Protein AF-A0A3A4Q3I6-F1 (afdb_monomer_lite)

Foldseek 3Di:
DDDPLQDDFPQPVVLVVQLVVLQVPDDDDPDAPDDQDPDALDDPVDPADPVLLVLQPDDQDFPPPDDDDDDDDDDDDDDDDDDDDSDGPPCVLQVVHLFAARRLLVVLSVLSVVQVRQSDPVSSLVVLLVVLVVPDPPVSSVVSSVLSNLVSVLSVVVSVVCVVQDGNHALSSVLVVLSVSLVSSCVRRNNVRSCRHCVSVSNVSNVVSVVCVVVVDPVD

Structure (mmCIF, N/CA/C/O backbone):
data_AF-A0A3A4Q3I6-F1
#
_entry.id   AF-A0A3A4Q3I6-F1
#
loop_
_atom_site.group_PDB
_atom_site.id
_atom_site.type_symbol
_atom_site.label_atom_id
_atom_site.label_alt_id
_atom_site.label_comp_id
_atom_site.label_asym_id
_atom_site.label_entity_id
_atom_site.label_seq_id
_atom_site.pdbx_PDB_ins_code
_atom_site.Cartn_x
_atom_site.Cartn_y
_atom_site.Cartn_z
_atom_site.occupancy
_atom_site.B_iso_or_equiv
_atom_site.auth_seq_id
_atom_site.auth_comp_id
_atom_site.auth_asym_id
_atom_site.auth_atom_id
_atom_site.pdbx_PDB_model_num
ATOM 1 N N . MET A 1 1 ? -25.009 -18.714 -11.699 1.00 33.66 1 MET A N 1
ATOM 2 C CA . MET A 1 1 ? -23.562 -19.011 -11.615 1.00 33.66 1 MET A CA 1
ATOM 3 C C . MET A 1 1 ? -23.133 -18.827 -10.159 1.00 33.66 1 MET A C 1
ATOM 5 O O . MET A 1 1 ? -23.251 -17.720 -9.653 1.00 33.66 1 MET A O 1
ATOM 9 N N . LYS A 1 2 ? -22.791 -19.899 -9.427 1.00 31.14 2 LYS A N 1
ATOM 10 C CA . LYS A 1 2 ? -22.388 -19.820 -8.007 1.00 31.14 2 LYS A CA 1
ATOM 11 C C . LYS A 1 2 ? -20.901 -19.469 -7.941 1.00 31.14 2 LYS A C 1
ATOM 13 O O . LYS A 1 2 ? -20.066 -20.326 -8.203 1.00 31.14 2 LYS A O 1
ATOM 18 N N . VAL A 1 3 ? -20.580 -18.220 -7.620 1.00 37.50 3 VAL A N 1
ATOM 19 C CA . VAL A 1 3 ? -19.197 -17.802 -7.355 1.00 37.50 3 VAL A CA 1
ATOM 20 C C . VAL A 1 3 ? -18.783 -18.378 -5.995 1.00 37.50 3 VAL A C 1
ATOM 22 O O . VAL A 1 3 ? -19.489 -18.206 -5.000 1.00 37.50 3 VAL A O 1
ATOM 25 N N . ASN A 1 4 ? -17.687 -19.139 -5.963 1.00 36.25 4 ASN A N 1
ATOM 26 C CA . ASN A 1 4 ? -17.176 -19.796 -4.759 1.00 36.25 4 ASN A CA 1
ATOM 27 C C . ASN A 1 4 ? -16.717 -18.754 -3.722 1.00 36.25 4 ASN A C 1
ATOM 29 O O . ASN A 1 4 ? -15.705 -18.084 -3.904 1.00 36.25 4 ASN A O 1
ATOM 33 N N . LYS A 1 5 ? -17.454 -18.668 -2.611 1.00 45.16 5 LYS A N 1
ATOM 34 C CA . LYS A 1 5 ? -17.344 -17.676 -1.522 1.00 45.16 5 LYS A CA 1
ATOM 35 C C . LYS A 1 5 ? -16.118 -17.828 -0.594 1.00 45.16 5 LYS A C 1
ATOM 37 O O . LYS A 1 5 ? -16.212 -17.488 0.574 1.00 45.16 5 LYS A O 1
ATOM 42 N N . LYS A 1 6 ? -15.002 -18.413 -1.043 1.00 41.75 6 LYS A N 1
ATOM 43 C CA . LYS A 1 6 ? -13.899 -18.817 -0.135 1.00 41.75 6 LYS A CA 1
ATOM 44 C C . LYS A 1 6 ? -12.505 -18.292 -0.480 1.00 41.75 6 LYS A C 1
ATOM 46 O O . LYS A 1 6 ? -11.523 -18.868 -0.029 1.00 41.75 6 LYS A O 1
ATOM 51 N N . LYS A 1 7 ? -12.376 -17.233 -1.278 1.00 46.12 7 LYS A N 1
ATOM 52 C CA . LYS A 1 7 ? -11.062 -16.633 -1.572 1.00 46.12 7 LYS A CA 1
ATOM 53 C C . LYS A 1 7 ? -11.170 -15.120 -1.713 1.00 46.12 7 LYS A C 1
ATOM 55 O O . LYS A 1 7 ? -10.996 -14.591 -2.803 1.00 46.12 7 LYS A O 1
ATOM 60 N N . PHE A 1 8 ? -11.504 -14.443 -0.624 1.00 51.41 8 PHE A N 1
ATOM 61 C CA . PHE A 1 8 ? -11.334 -12.999 -0.536 1.00 51.41 8 PHE A CA 1
ATOM 62 C C . PHE A 1 8 ? -10.074 -12.729 0.292 1.00 51.41 8 PHE A C 1
ATOM 64 O O . PHE A 1 8 ? -9.880 -13.336 1.335 1.00 51.41 8 PHE A O 1
ATOM 71 N N . ILE A 1 9 ? -9.222 -11.836 -0.218 1.00 52.53 9 ILE A N 1
ATOM 72 C CA . ILE A 1 9 ? -8.083 -11.228 0.487 1.00 52.53 9 ILE A CA 1
ATOM 73 C C . ILE A 1 9 ? -6.830 -12.123 0.594 1.00 52.53 9 ILE A C 1
ATOM 75 O O . ILE A 1 9 ? -6.347 -12.503 1.653 1.00 52.53 9 ILE A O 1
ATOM 79 N N . ALA A 1 10 ? -6.244 -12.408 -0.568 1.00 45.84 10 ALA A N 1
ATOM 80 C CA . ALA A 1 10 ? -4.806 -12.671 -0.702 1.00 45.84 10 ALA A CA 1
ATOM 81 C C . ALA A 1 10 ? -4.250 -1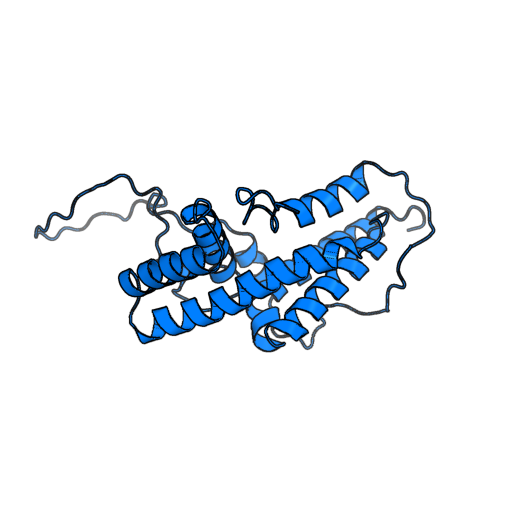2.027 -1.989 1.00 45.84 10 ALA A C 1
ATOM 83 O O . ALA A 1 10 ? -3.344 -12.570 -2.614 1.00 45.84 10 ALA A O 1
ATOM 84 N N . LEU A 1 11 ? -4.839 -10.918 -2.463 1.00 47.78 11 LEU A N 1
ATOM 85 C CA . LEU A 1 11 ? -4.576 -10.426 -3.825 1.00 47.78 11 LEU A CA 1
ATOM 86 C C . LEU A 1 11 ? -3.435 -9.407 -3.938 1.00 47.78 11 LEU A C 1
ATOM 88 O O . LEU A 1 11 ? -2.689 -9.446 -4.911 1.00 47.78 11 LEU A O 1
ATOM 92 N N . ALA A 1 12 ? -3.219 -8.554 -2.944 1.00 45.00 12 ALA A N 1
ATOM 93 C CA . ALA A 1 12 ? -2.275 -7.445 -3.094 1.00 45.00 12 ALA A CA 1
ATOM 94 C C . ALA A 1 12 ? -0.787 -7.856 -3.066 1.00 45.00 12 ALA A C 1
ATOM 96 O O . ALA A 1 12 ? 0.046 -7.234 -3.718 1.00 45.00 12 ALA A O 1
ATOM 97 N N . GLY A 1 13 ? -0.437 -8.932 -2.348 1.00 44.19 13 GLY A N 1
ATOM 98 C CA . GLY A 1 13 ? 0.935 -9.465 -2.339 1.00 44.19 13 GLY A CA 1
ATOM 99 C C . GLY A 1 13 ? 1.293 -10.264 -3.600 1.00 44.19 13 GLY A C 1
ATOM 100 O O . GLY A 1 13 ? 2.463 -10.371 -3.959 1.00 44.19 13 GLY A O 1
ATOM 101 N N . LEU A 1 14 ? 0.286 -10.805 -4.293 1.00 47.00 14 LEU A N 1
ATOM 102 C CA . LEU A 1 14 ? 0.454 -11.650 -5.480 1.00 47.00 14 LEU A CA 1
ATOM 103 C C . LEU A 1 14 ? 0.745 -10.828 -6.741 1.00 47.00 14 LEU A C 1
ATOM 105 O O . LEU A 1 14 ? 1.462 -11.279 -7.626 1.00 47.00 14 LEU A O 1
ATOM 109 N N . LEU A 1 15 ? 0.234 -9.602 -6.796 1.00 52.47 15 LEU A N 1
ATOM 110 C CA . LEU A 1 15 ? 0.305 -8.725 -7.962 1.00 52.47 15 LEU A CA 1
ATOM 111 C C . LEU A 1 15 ? 1.748 -8.233 -8.221 1.00 52.47 15 LEU A C 1
ATOM 113 O O . LEU A 1 15 ? 2.242 -8.314 -9.343 1.00 52.47 15 LEU A O 1
ATOM 117 N N . LEU A 1 16 ? 2.484 -7.876 -7.161 1.00 54.00 16 LEU A N 1
ATOM 118 C CA . LEU A 1 16 ? 3.928 -7.585 -7.210 1.00 54.00 16 LEU A CA 1
ATOM 119 C C . LEU A 1 16 ? 4.775 -8.809 -7.585 1.00 54.00 16 LEU A C 1
ATOM 121 O O . LEU A 1 16 ? 5.755 -8.692 -8.322 1.00 54.00 16 LEU A O 1
ATOM 125 N N . LEU A 1 17 ? 4.387 -9.988 -7.092 1.00 52.94 17 LEU A N 1
ATOM 126 C CA . LEU A 1 17 ? 5.063 -11.243 -7.402 1.00 52.94 17 LEU A CA 1
ATOM 127 C C . LEU A 1 17 ? 4.923 -11.584 -8.893 1.00 52.94 17 LEU A C 1
ATOM 129 O O . LEU A 1 17 ? 5.896 -11.998 -9.510 1.00 52.94 17 LEU A O 1
ATOM 133 N N . PHE A 1 18 ? 3.751 -11.354 -9.495 1.00 54.81 18 PHE A N 1
ATOM 134 C CA . PHE A 1 18 ? 3.534 -11.594 -10.924 1.00 54.81 18 PHE A CA 1
ATOM 135 C C . PHE A 1 18 ? 4.329 -10.645 -11.826 1.00 54.81 18 PHE A C 1
ATOM 137 O O . PHE A 1 18 ? 4.883 -11.106 -12.821 1.00 54.81 18 PHE A O 1
ATOM 144 N N . ILE A 1 19 ? 4.457 -9.364 -11.457 1.00 58.00 19 ILE A N 1
ATOM 145 C CA . ILE A 1 19 ? 5.308 -8.401 -12.180 1.00 58.00 19 ILE A CA 1
ATOM 146 C C . ILE A 1 19 ? 6.776 -8.868 -12.159 1.00 58.00 19 ILE A C 1
ATOM 148 O O . ILE A 1 19 ? 7.446 -8.879 -13.191 1.00 58.00 19 ILE A O 1
ATOM 152 N N . LEU A 1 20 ? 7.269 -9.323 -11.001 1.00 54.59 20 LEU A N 1
ATOM 153 C CA . LEU A 1 20 ? 8.639 -9.833 -10.850 1.00 54.59 20 LEU A CA 1
ATOM 154 C C . LEU A 1 20 ? 8.867 -11.181 -11.557 1.00 54.59 20 LEU A C 1
ATOM 156 O O . LEU A 1 20 ? 9.942 -11.405 -12.110 1.00 54.59 20 LEU A O 1
ATOM 160 N N . ILE A 1 21 ? 7.870 -12.070 -11.568 1.00 56.69 21 ILE A N 1
ATOM 161 C CA . ILE A 1 21 ? 7.927 -13.357 -12.279 1.00 56.69 21 ILE A CA 1
ATOM 162 C C . ILE A 1 21 ? 7.934 -13.146 -13.801 1.00 56.69 21 ILE A C 1
ATOM 164 O O . ILE A 1 21 ? 8.672 -13.843 -14.498 1.00 56.69 21 ILE A O 1
ATOM 168 N N . GLY A 1 22 ? 7.173 -12.171 -14.316 1.00 55.38 22 GLY A N 1
ATOM 169 C CA . GLY A 1 22 ? 7.174 -11.802 -15.738 1.00 55.38 22 GLY A CA 1
ATOM 170 C C . GLY A 1 22 ? 8.561 -11.386 -16.237 1.00 55.38 22 GLY A C 1
ATOM 171 O O . GLY A 1 22 ? 9.024 -11.898 -17.254 1.00 55.38 22 GLY A O 1
ATOM 172 N N . LEU A 1 23 ? 9.274 -10.573 -15.448 1.00 58.22 23 LEU A N 1
ATOM 173 C CA . LEU A 1 23 ? 10.653 -10.150 -15.732 1.00 58.22 23 LEU A CA 1
ATOM 174 C C . LEU A 1 23 ? 11.680 -11.295 -15.682 1.00 58.22 23 LEU A C 1
ATOM 176 O O . LEU A 1 23 ? 12.745 -11.182 -16.286 1.00 58.22 23 LEU A O 1
ATOM 180 N N . TRP A 1 24 ? 11.403 -12.376 -14.944 1.00 53.28 24 TRP A N 1
ATOM 181 C CA . TRP A 1 24 ? 12.331 -13.505 -14.802 1.00 53.28 24 TRP A CA 1
ATOM 182 C C . TRP A 1 24 ? 12.137 -14.594 -15.868 1.00 53.28 24 TRP A C 1
ATOM 184 O O . TRP A 1 24 ? 13.104 -15.254 -16.241 1.00 53.28 24 TRP A O 1
ATOM 194 N N . LEU A 1 25 ? 10.909 -14.794 -16.363 1.00 52.78 25 LEU A N 1
ATOM 195 C CA . LEU A 1 25 ? 10.572 -15.905 -17.267 1.00 52.78 25 LEU A CA 1
ATOM 196 C C . LEU A 1 25 ? 10.684 -15.589 -18.764 1.00 52.78 25 LEU A C 1
ATOM 198 O O . LEU A 1 25 ? 10.755 -16.536 -19.548 1.00 52.78 25 LEU A O 1
ATOM 202 N N . TYR A 1 26 ? 10.689 -14.318 -19.179 1.00 50.41 26 TYR A N 1
ATOM 203 C CA . TYR A 1 26 ? 10.654 -13.960 -20.601 1.00 50.41 26 TYR A CA 1
ATOM 204 C C . TYR A 1 26 ? 11.964 -13.334 -21.108 1.00 50.41 26 TYR A C 1
ATOM 206 O O . TYR A 1 26 ? 12.532 -12.463 -20.445 1.00 50.41 26 TYR A O 1
ATOM 214 N N . PRO A 1 27 ? 12.466 -13.759 -22.286 1.00 52.97 27 PRO A N 1
ATOM 215 C CA . PRO A 1 27 ? 13.596 -13.108 -22.935 1.00 52.97 27 PRO A CA 1
ATOM 216 C C . PRO A 1 27 ? 13.248 -11.656 -23.293 1.00 52.97 27 PRO A C 1
ATOM 218 O O . PRO A 1 27 ? 12.115 -11.340 -23.648 1.00 52.97 27 PRO A O 1
ATOM 221 N N . ARG A 1 28 ? 14.243 -10.770 -23.164 1.00 51.75 28 ARG A N 1
ATOM 222 C CA . ARG A 1 28 ? 14.148 -9.346 -23.512 1.00 51.75 28 ARG A CA 1
ATOM 223 C C . ARG A 1 28 ? 13.955 -9.187 -25.020 1.00 51.75 28 ARG A C 1
ATOM 225 O O . ARG A 1 28 ? 14.936 -9.141 -25.762 1.00 51.75 28 ARG A O 1
ATOM 232 N N . ASP A 1 29 ? 12.708 -9.060 -25.439 1.00 54.94 29 ASP A N 1
ATOM 233 C CA . ASP A 1 29 ? 12.361 -8.487 -26.733 1.00 54.94 29 ASP A CA 1
ATOM 234 C C . ASP A 1 29 ? 12.301 -6.956 -26.567 1.00 54.94 29 ASP A C 1
ATOM 236 O O . ASP A 1 29 ? 11.818 -6.459 -25.551 1.00 54.94 29 ASP A O 1
ATOM 240 N N . ASN A 1 30 ? 12.818 -6.190 -27.531 1.00 55.78 30 ASN A N 1
ATOM 241 C CA . ASN A 1 30 ? 12.932 -4.722 -27.429 1.00 55.78 30 ASN A CA 1
ATOM 242 C C . ASN A 1 30 ? 11.618 -3.968 -27.730 1.00 55.78 30 ASN A C 1
ATOM 244 O O . ASN A 1 30 ? 11.625 -2.745 -27.864 1.00 55.78 30 ASN A O 1
ATOM 248 N N . GLU A 1 31 ? 10.505 -4.679 -27.889 1.00 58.50 31 GLU A N 1
ATOM 249 C CA . GLU A 1 31 ? 9.201 -4.080 -28.167 1.00 58.50 31 GLU A CA 1
ATOM 250 C C . GLU A 1 31 ? 8.434 -3.901 -26.853 1.00 58.50 31 GLU A C 1
ATOM 252 O O . GLU A 1 31 ? 7.951 -4.870 -26.265 1.00 58.50 31 GLU A O 1
ATOM 257 N N . ASN A 1 32 ? 8.345 -2.652 -26.387 1.00 60.91 32 ASN A N 1
ATOM 258 C CA . ASN A 1 32 ? 7.517 -2.287 -25.239 1.00 60.91 32 ASN A CA 1
ATOM 259 C C . ASN A 1 32 ? 6.040 -2.391 -25.627 1.00 60.91 32 ASN A C 1
ATOM 261 O O . ASN A 1 32 ? 5.617 -1.836 -26.643 1.00 60.91 32 ASN A O 1
ATOM 265 N N . GLU A 1 33 ? 5.250 -3.063 -24.794 1.00 65.56 33 GLU A N 1
ATOM 266 C CA . GLU A 1 33 ? 3.798 -3.145 -24.983 1.00 65.56 33 GLU A CA 1
ATOM 267 C C . GLU A 1 33 ? 3.123 -1.812 -24.612 1.00 65.56 33 GLU A C 1
ATOM 269 O O . GLU A 1 33 ? 2.066 -1.469 -25.144 1.00 65.56 33 GLU A O 1
ATOM 274 N N . TYR A 1 34 ? 3.768 -1.023 -23.745 1.00 66.50 34 TYR A N 1
ATOM 275 C CA . TYR A 1 34 ? 3.255 0.246 -23.238 1.00 66.50 34 TYR A CA 1
ATOM 276 C C . TYR A 1 34 ? 4.047 1.457 -23.733 1.00 66.50 34 TYR A C 1
ATOM 278 O O . TYR A 1 34 ? 5.276 1.447 -23.824 1.00 66.50 34 TYR A O 1
ATOM 286 N N . VAL A 1 35 ? 3.334 2.563 -23.968 1.00 63.81 35 VAL A N 1
ATOM 287 C CA . VAL A 1 35 ? 3.957 3.873 -24.186 1.00 63.81 35 VAL A CA 1
ATOM 288 C C . VAL A 1 35 ? 4.426 4.415 -22.839 1.00 63.81 35 VAL A C 1
ATOM 290 O O . VAL A 1 35 ? 3.613 4.743 -21.975 1.00 63.81 35 VAL A O 1
ATOM 293 N N . VAL A 1 36 ? 5.741 4.531 -22.656 1.00 62.03 36 VAL A N 1
ATOM 294 C CA . VAL A 1 36 ? 6.313 5.184 -21.474 1.00 62.03 36 VAL A CA 1
ATOM 295 C C . VAL A 1 36 ? 6.404 6.682 -21.729 1.00 62.03 36 VAL A C 1
ATOM 297 O O . VAL A 1 36 ? 7.233 7.142 -22.513 1.00 62.03 36 VAL A O 1
ATOM 300 N N . GLU A 1 37 ? 5.556 7.462 -21.062 1.00 61.16 37 GLU A N 1
ATOM 301 C CA . GLU A 1 37 ? 5.715 8.916 -21.038 1.00 61.16 37 GLU A CA 1
ATOM 302 C C . GLU A 1 37 ? 7.017 9.309 -20.326 1.00 61.16 37 GLU A C 1
ATOM 304 O O . GLU A 1 37 ? 7.389 8.747 -19.292 1.00 61.16 37 GLU A O 1
ATOM 309 N N . ALA A 1 38 ? 7.708 10.313 -20.865 1.00 61.12 38 ALA A N 1
ATOM 310 C CA . ALA A 1 38 ? 8.914 10.849 -20.254 1.00 61.12 38 ALA A CA 1
ATOM 311 C C . ALA A 1 38 ? 8.567 11.620 -18.966 1.00 61.12 38 ALA A C 1
ATOM 313 O O . ALA A 1 38 ? 8.034 12.724 -19.017 1.00 61.12 38 ALA A O 1
ATOM 314 N N . GLY A 1 39 ? 8.882 11.048 -17.803 1.00 74.94 39 GLY A N 1
ATOM 315 C CA . GLY A 1 39 ? 8.702 11.702 -16.502 1.00 74.94 39 GLY A CA 1
ATOM 316 C C . GLY A 1 39 ? 8.777 10.718 -15.339 1.00 74.94 39 GLY A C 1
ATOM 317 O O . GLY A 1 39 ? 8.677 9.513 -15.559 1.00 74.94 39 GLY A O 1
ATOM 318 N N . TYR A 1 40 ? 8.984 11.222 -14.119 1.00 81.31 40 TYR A N 1
ATOM 319 C CA . TYR A 1 40 ? 8.899 10.423 -12.891 1.00 81.31 40 TYR A CA 1
ATOM 320 C C . TYR A 1 40 ? 7.460 10.400 -12.371 1.00 81.31 40 TYR A C 1
ATOM 322 O O . TYR A 1 40 ? 6.768 11.410 -12.487 1.00 81.31 40 TYR A O 1
ATOM 330 N N . ILE A 1 41 ? 7.026 9.292 -11.760 1.00 83.44 41 ILE A N 1
ATOM 331 C CA . ILE A 1 41 ? 5.710 9.228 -11.092 1.00 83.44 41 ILE A CA 1
ATOM 332 C C . ILE A 1 41 ? 5.689 10.213 -9.918 1.00 83.44 41 ILE A C 1
ATOM 334 O O . ILE A 1 41 ? 4.712 10.928 -9.711 1.00 83.44 41 ILE A O 1
ATOM 338 N N . PHE A 1 42 ? 6.809 10.271 -9.194 1.00 83.38 42 PHE A N 1
ATOM 339 C CA . PHE A 1 42 ? 7.070 11.225 -8.123 1.00 83.38 42 PHE A CA 1
ATOM 340 C C . PHE A 1 42 ? 8.323 12.037 -8.443 1.00 83.38 42 PHE A C 1
ATOM 342 O O . PHE A 1 42 ? 9.453 11.572 -8.266 1.00 83.38 42 PHE A O 1
ATOM 349 N N . ASP A 1 43 ? 8.123 13.261 -8.923 1.00 77.56 43 ASP A N 1
ATOM 350 C CA . ASP A 1 43 ? 9.198 14.200 -9.237 1.00 77.56 43 ASP A CA 1
ATOM 351 C C . ASP A 1 43 ? 9.652 15.017 -8.003 1.00 77.56 43 ASP A C 1
ATOM 353 O O . ASP A 1 43 ? 9.301 14.726 -6.856 1.00 77.56 43 ASP A O 1
ATOM 357 N N . LYS A 1 44 ? 10.474 16.051 -8.227 1.00 73.00 44 LYS A N 1
ATOM 358 C CA . LYS A 1 44 ? 10.999 16.926 -7.162 1.00 73.00 44 LYS A CA 1
ATOM 359 C C . LYS A 1 44 ? 9.925 17.775 -6.471 1.00 73.00 44 LYS A C 1
ATOM 361 O O . LYS A 1 44 ? 10.214 18.330 -5.417 1.00 73.00 44 LYS A O 1
ATOM 366 N N . ASN A 1 45 ? 8.735 17.888 -7.055 1.00 76.12 45 ASN A N 1
ATOM 367 C CA . ASN A 1 45 ? 7.642 18.702 -6.532 1.00 76.12 45 ASN A CA 1
ATOM 368 C C . ASN A 1 45 ? 6.760 17.921 -5.546 1.00 76.12 45 ASN A C 1
ATOM 370 O O . ASN A 1 45 ? 5.933 18.518 -4.864 1.00 76.12 45 ASN A O 1
ATOM 374 N N . HIS A 1 46 ? 6.943 16.601 -5.440 1.00 77.75 46 HIS A N 1
ATOM 375 C CA . HIS A 1 46 ? 6.182 15.764 -4.520 1.00 77.75 46 HIS A CA 1
ATOM 376 C C . HIS A 1 46 ? 6.824 15.714 -3.127 1.00 77.75 46 HIS A C 1
ATOM 378 O O . HIS A 1 46 ? 8.041 15.569 -2.982 1.00 77.75 46 HIS A O 1
ATOM 384 N N . ASN A 1 47 ? 5.988 15.746 -2.086 1.00 79.31 47 ASN A N 1
ATOM 385 C CA . ASN A 1 47 ? 6.410 15.746 -0.683 1.00 79.31 47 ASN A CA 1
ATOM 386 C C . ASN A 1 47 ? 6.726 14.330 -0.152 1.00 79.31 47 ASN A C 1
ATOM 388 O O . ASN A 1 47 ? 6.151 13.884 0.835 1.00 79.31 47 ASN A O 1
ATOM 392 N N . ILE A 1 48 ? 7.607 13.593 -0.838 1.00 80.94 48 ILE A N 1
ATOM 393 C CA . ILE A 1 48 ? 8.069 12.260 -0.408 1.00 80.94 48 ILE A CA 1
ATOM 394 C C . ILE A 1 48 ? 9.587 12.273 -0.303 1.00 80.94 48 ILE A C 1
ATOM 396 O O . ILE A 1 48 ? 10.312 12.311 -1.309 1.00 80.94 48 ILE A O 1
ATOM 400 N N . SER A 1 49 ? 10.078 12.218 0.929 1.00 83.06 49 SER A N 1
ATOM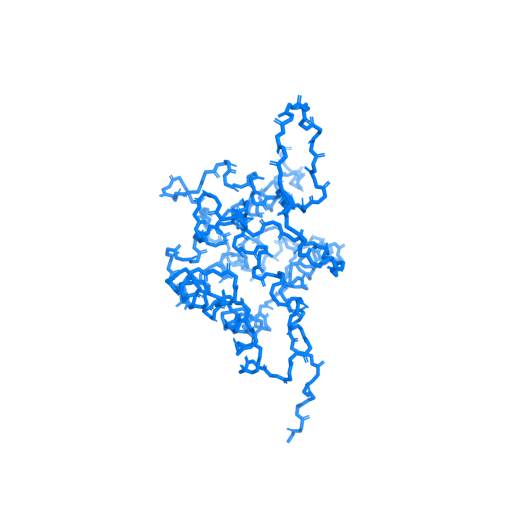 401 C CA . SER A 1 49 ? 11.500 12.278 1.244 1.00 83.06 49 SER A CA 1
ATOM 402 C C . SER A 1 49 ? 12.189 10.916 1.085 1.00 83.06 49 SER A C 1
ATOM 404 O O . SER A 1 49 ? 11.561 9.856 1.046 1.00 83.06 49 SER A O 1
ATOM 406 N N . LEU A 1 50 ? 13.525 10.918 1.016 1.00 81.50 50 LEU A N 1
ATOM 407 C CA . LEU A 1 50 ? 14.307 9.674 1.042 1.00 81.50 50 LEU A CA 1
ATOM 408 C C . LEU A 1 50 ? 14.156 8.927 2.374 1.00 81.50 50 LEU A C 1
ATOM 410 O O . LEU A 1 50 ? 14.220 7.698 2.398 1.00 81.50 50 LEU A O 1
ATOM 414 N N . THR A 1 51 ? 13.941 9.653 3.471 1.00 82.75 51 THR A N 1
ATOM 415 C CA . THR A 1 51 ? 13.692 9.058 4.786 1.00 82.75 51 THR A CA 1
ATOM 416 C C . THR A 1 51 ? 12.377 8.285 4.813 1.00 82.75 51 THR A C 1
ATOM 418 O O . THR A 1 51 ? 12.349 7.194 5.381 1.00 82.75 51 THR A O 1
ATOM 421 N N . ASP A 1 52 ? 11.337 8.762 4.121 1.00 79.88 52 ASP A N 1
ATOM 422 C CA . ASP A 1 52 ? 10.052 8.053 4.015 1.00 79.88 52 ASP A CA 1
ATOM 423 C C . ASP A 1 52 ? 10.227 6.727 3.271 1.00 79.88 52 ASP A C 1
ATOM 425 O O . ASP A 1 52 ? 9.802 5.674 3.745 1.00 79.88 52 ASP A O 1
ATOM 429 N N . VAL A 1 53 ? 10.970 6.750 2.158 1.00 80.31 53 VAL A N 1
ATOM 430 C CA . VAL A 1 53 ? 11.319 5.548 1.381 1.00 80.31 53 VAL A CA 1
ATOM 431 C C . VAL A 1 53 ? 12.103 4.533 2.223 1.00 80.31 53 VAL A C 1
ATOM 433 O O . VAL A 1 53 ? 11.864 3.327 2.146 1.00 80.31 53 VAL A O 1
ATOM 436 N N . GLN A 1 54 ? 13.047 4.995 3.046 1.00 83.50 54 GLN A N 1
ATOM 437 C CA . GLN A 1 54 ? 13.831 4.116 3.917 1.00 83.50 54 GLN A CA 1
ATOM 438 C C . GLN A 1 54 ? 12.985 3.506 5.040 1.00 83.50 54 GLN A C 1
ATOM 440 O O . GLN A 1 54 ? 13.122 2.314 5.322 1.00 83.50 54 GLN A O 1
ATOM 445 N N . LYS A 1 55 ? 12.109 4.294 5.675 1.00 81.38 55 LYS A N 1
ATOM 446 C CA . LYS A 1 55 ? 11.206 3.818 6.734 1.00 81.38 55 LYS A CA 1
ATOM 447 C C . LYS A 1 55 ? 10.180 2.824 6.195 1.00 81.38 55 LYS A C 1
ATOM 449 O O . LYS A 1 55 ? 9.957 1.791 6.829 1.00 81.38 55 LYS A O 1
ATOM 454 N N . ALA A 1 56 ? 9.623 3.073 5.008 1.00 76.19 56 ALA A N 1
ATOM 455 C CA . ALA A 1 56 ? 8.662 2.178 4.362 1.00 76.19 56 ALA A CA 1
ATOM 456 C C . ALA A 1 56 ? 9.209 0.750 4.198 1.00 76.19 56 ALA A C 1
ATOM 458 O O . ALA A 1 56 ? 8.484 -0.220 4.407 1.00 76.19 56 ALA A O 1
ATOM 459 N N . ARG A 1 57 ? 10.522 0.597 3.992 1.00 76.88 57 ARG A N 1
ATOM 460 C CA . ARG A 1 57 ? 11.182 -0.712 3.855 1.00 76.88 57 ARG A CA 1
ATOM 461 C C . ARG A 1 57 ? 11.504 -1.429 5.174 1.00 76.88 57 ARG A C 1
ATOM 463 O O . ARG A 1 57 ? 11.799 -2.621 5.140 1.00 76.88 57 ARG A O 1
ATOM 470 N N . LYS A 1 58 ? 11.477 -0.751 6.328 1.00 80.31 58 LYS A N 1
ATOM 471 C CA . LYS A 1 58 ? 11.781 -1.375 7.635 1.00 80.31 58 LYS A CA 1
ATOM 472 C C . LYS A 1 58 ? 10.609 -2.224 8.134 1.00 80.31 58 LYS A C 1
ATOM 474 O O . LYS A 1 58 ? 9.456 -1.892 7.883 1.00 80.31 58 LYS A O 1
ATOM 479 N N . ALA A 1 59 ? 10.880 -3.304 8.865 1.00 72.62 59 ALA A N 1
ATOM 480 C CA . ALA A 1 59 ? 9.824 -4.096 9.499 1.00 72.62 59 ALA A CA 1
ATOM 481 C C . ALA A 1 59 ? 9.048 -3.270 10.546 1.00 72.62 59 ALA A C 1
ATOM 483 O O . ALA A 1 59 ? 9.575 -2.299 11.090 1.00 72.62 59 ALA A O 1
ATOM 484 N N . LEU A 1 60 ? 7.794 -3.655 10.815 1.00 70.38 60 LEU A N 1
ATOM 485 C CA . LEU A 1 60 ? 7.046 -3.086 11.938 1.00 70.38 60 LEU A CA 1
ATOM 486 C C . LEU A 1 60 ? 7.704 -3.487 13.266 1.00 70.38 60 LEU A C 1
ATOM 488 O O . LEU A 1 60 ? 8.129 -4.641 13.380 1.00 70.38 60 LEU A O 1
ATOM 492 N N . PRO A 1 61 ? 7.745 -2.581 14.260 1.00 69.94 61 PRO A N 1
ATOM 493 C CA . PRO A 1 61 ? 8.240 -2.914 15.587 1.00 69.94 61 PRO A CA 1
ATOM 494 C C . PRO A 1 61 ? 7.344 -3.981 16.228 1.00 69.94 61 PRO A C 1
ATOM 496 O O . PRO A 1 61 ? 6.115 -3.851 16.248 1.00 69.94 61 PRO A O 1
ATOM 499 N N . ARG A 1 62 ? 7.960 -5.042 16.746 1.00 71.75 62 ARG A N 1
ATOM 500 C CA . ARG A 1 62 ? 7.287 -6.102 17.503 1.00 71.75 62 ARG A CA 1
ATOM 501 C C . ARG A 1 62 ? 7.460 -5.851 18.996 1.00 71.75 62 ARG A C 1
ATOM 503 O O . ARG A 1 62 ? 8.475 -5.307 19.419 1.00 71.75 62 ARG A O 1
ATOM 510 N N . ILE A 1 63 ? 6.506 -6.315 19.803 1.00 61.44 63 ILE A N 1
ATOM 511 C CA . ILE A 1 63 ? 6.586 -6.230 21.273 1.00 61.44 63 ILE A CA 1
ATOM 512 C C . ILE A 1 63 ? 7.855 -6.914 21.823 1.00 61.44 63 ILE A C 1
ATOM 514 O O . ILE A 1 63 ? 8.370 -6.517 22.860 1.00 61.44 63 ILE A O 1
ATOM 518 N N . SER A 1 64 ? 8.411 -7.905 21.118 1.00 55.66 64 SER A N 1
ATOM 519 C CA . SER A 1 64 ? 9.649 -8.589 21.515 1.00 55.66 64 SER A CA 1
ATOM 520 C C . SER A 1 64 ? 10.941 -7.821 21.213 1.00 55.66 64 SER A C 1
ATOM 522 O O . SER A 1 64 ? 12.002 -8.282 21.624 1.00 55.66 64 SER A O 1
ATOM 524 N N . ASP A 1 65 ? 10.891 -6.693 20.499 1.00 55.34 65 ASP A N 1
ATOM 525 C CA . ASP A 1 65 ? 12.083 -5.924 20.100 1.00 55.34 65 ASP A CA 1
ATOM 526 C C . ASP A 1 65 ? 12.603 -5.032 21.248 1.00 55.34 65 ASP A C 1
ATOM 528 O O . ASP A 1 65 ? 12.992 -3.881 21.038 1.00 55.34 65 ASP A O 1
ATOM 532 N N . HIS A 1 66 ? 12.582 -5.550 22.480 1.00 47.31 66 HIS A N 1
ATOM 533 C CA . HIS A 1 66 ? 13.197 -4.903 23.632 1.00 47.31 66 HIS A CA 1
ATOM 534 C C . HIS A 1 66 ? 14.723 -4.914 23.471 1.00 47.31 66 HIS A C 1
ATOM 536 O O . HIS A 1 66 ? 15.369 -5.956 23.596 1.00 47.31 66 HIS A O 1
ATOM 542 N N . GLU A 1 67 ? 15.307 -3.738 23.235 1.00 45.47 67 GLU A N 1
ATOM 543 C CA . GLU A 1 67 ? 16.662 -3.460 23.709 1.00 45.47 67 GLU A CA 1
ATOM 544 C C . GLU A 1 67 ? 16.641 -3.464 25.250 1.00 45.47 67 GLU A C 1
ATOM 546 O O . GLU A 1 67 ? 15.638 -3.052 25.843 1.00 45.47 67 GLU A O 1
ATOM 551 N N . PRO A 1 68 ? 17.693 -3.967 25.922 1.00 40.12 68 PRO A N 1
ATOM 552 C CA . PRO A 1 68 ? 17.738 -3.982 27.374 1.00 40.12 68 PRO A CA 1
ATOM 553 C C . PRO A 1 68 ? 17.859 -2.544 27.884 1.00 40.12 68 PRO A C 1
ATOM 555 O O . PRO A 1 68 ? 18.943 -1.966 27.882 1.00 40.12 68 PRO A O 1
ATOM 558 N N . GLU A 1 69 ? 16.743 -1.968 28.325 1.00 41.03 69 GLU A N 1
ATOM 559 C CA . GLU A 1 69 ? 16.782 -0.788 29.181 1.00 41.03 69 GLU A CA 1
ATOM 560 C C . GLU A 1 69 ? 17.383 -1.190 30.534 1.00 41.03 69 GLU A C 1
ATOM 562 O O . GLU A 1 69 ? 16.913 -2.109 31.212 1.00 41.03 69 GLU A O 1
ATOM 567 N N . GLU A 1 70 ? 18.472 -0.515 30.900 1.00 37.09 70 GLU A N 1
ATOM 568 C CA . GLU A 1 70 ? 19.061 -0.568 32.231 1.00 37.09 70 GLU A CA 1
ATOM 569 C C . GLU A 1 70 ? 18.009 -0.240 33.302 1.00 37.09 70 GLU A C 1
ATOM 571 O O . GLU A 1 70 ? 17.344 0.794 33.276 1.00 37.09 70 GLU A O 1
ATOM 576 N N . ASN A 1 71 ? 17.898 -1.148 34.272 1.00 38.19 71 ASN A N 1
ATOM 577 C CA . ASN A 1 71 ? 17.157 -1.009 35.524 1.00 38.19 71 ASN A CA 1
ATOM 578 C C . ASN A 1 71 ? 17.346 0.355 36.207 1.00 38.19 71 ASN A C 1
ATOM 580 O O . ASN A 1 71 ? 18.483 0.664 36.548 1.00 38.19 71 ASN A O 1
ATOM 584 N N . VAL A 1 72 ? 16.246 1.002 36.634 1.00 39.41 72 VAL A N 1
ATOM 585 C CA . VAL A 1 72 ? 16.070 1.512 38.018 1.00 39.41 72 VAL A CA 1
ATOM 586 C C . VAL A 1 72 ? 14.578 1.484 38.436 1.00 39.41 72 VAL A C 1
ATOM 588 O O . VAL A 1 72 ? 13.781 2.325 38.040 1.00 39.41 72 VAL A O 1
ATOM 591 N N . THR A 1 73 ? 14.248 0.476 39.252 1.00 39.25 73 THR A N 1
ATOM 592 C CA . THR A 1 73 ? 13.247 0.346 40.345 1.00 39.25 73 THR A CA 1
ATOM 593 C C . THR A 1 73 ? 12.024 1.277 40.474 1.00 39.25 73 THR A C 1
ATOM 595 O O . THR A 1 73 ? 12.164 2.482 40.672 1.00 39.25 73 THR A O 1
ATOM 598 N N . GLY A 1 74 ? 10.845 0.657 40.653 1.00 31.14 74 GLY A N 1
ATOM 599 C CA . GLY A 1 74 ? 9.694 1.239 41.363 1.00 31.14 74 GLY A CA 1
ATOM 600 C C . GLY A 1 74 ? 8.425 0.371 41.315 1.00 31.14 74 GLY A C 1
ATOM 601 O O . GLY A 1 74 ? 7.774 0.297 40.282 1.00 31.14 74 GLY A O 1
ATOM 602 N N . ASP A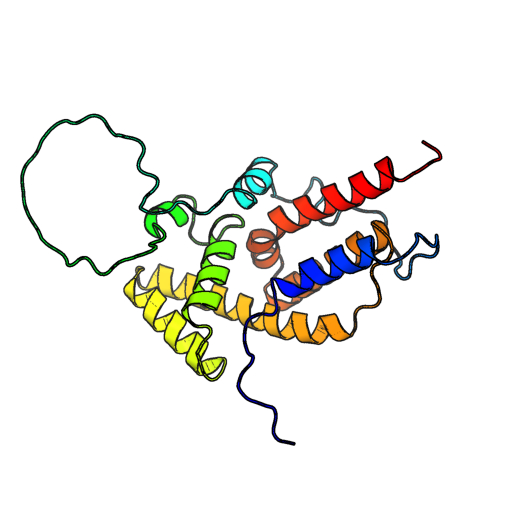 1 75 ? 8.093 -0.277 42.434 1.00 33.41 75 ASP A N 1
ATOM 603 C CA . ASP A 1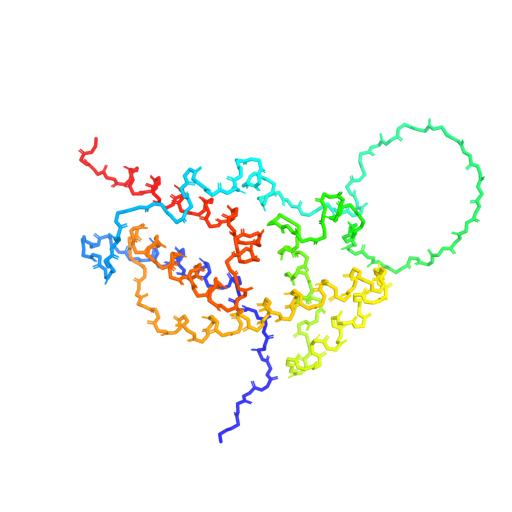 75 ? 6.913 -1.124 42.690 1.00 33.41 75 ASP A CA 1
ATOM 604 C C . ASP A 1 75 ? 5.553 -0.515 42.278 1.00 33.41 75 ASP A C 1
ATOM 606 O O . ASP A 1 75 ? 5.245 0.613 42.658 1.00 33.41 75 ASP A O 1
ATOM 610 N N . ALA A 1 76 ? 4.696 -1.312 41.619 1.00 32.97 76 ALA A N 1
ATOM 611 C CA . ALA A 1 76 ? 3.312 -1.613 42.039 1.00 32.97 76 ALA A CA 1
ATOM 612 C C . ALA A 1 76 ? 2.534 -2.379 40.947 1.00 32.97 76 ALA A C 1
ATOM 614 O O . ALA A 1 76 ? 2.493 -2.012 39.776 1.00 32.97 76 ALA A O 1
ATOM 615 N N . ALA A 1 77 ? 1.872 -3.452 41.374 1.00 36.41 77 ALA A N 1
ATOM 616 C CA . ALA A 1 77 ? 1.171 -4.433 40.558 1.00 36.41 77 ALA A CA 1
ATOM 617 C C . ALA A 1 77 ? -0.061 -3.913 39.787 1.00 36.41 77 ALA A C 1
ATOM 619 O O . ALA A 1 77 ? -0.907 -3.215 40.346 1.00 36.41 77 ALA A O 1
ATOM 620 N N . LYS A 1 78 ? -0.264 -4.439 38.568 1.00 32.84 78 LYS A N 1
ATOM 621 C CA . LYS A 1 78 ? -1.572 -4.960 38.127 1.00 32.84 78 LYS A CA 1
ATOM 622 C C . LYS A 1 78 ? -1.432 -5.923 36.946 1.00 32.84 78 LYS A C 1
ATOM 624 O O . LYS A 1 78 ? -1.062 -5.548 35.841 1.00 32.84 78 LYS A O 1
ATOM 629 N N . THR A 1 79 ? -1.775 -7.173 37.227 1.00 35.28 79 THR A N 1
ATOM 630 C CA . THR A 1 79 ? -2.019 -8.272 36.294 1.00 35.28 79 THR A CA 1
ATOM 631 C C . THR A 1 79 ? -3.023 -7.872 35.213 1.00 35.28 79 THR A C 1
ATOM 633 O O . THR A 1 79 ? -4.165 -7.556 35.545 1.00 35.28 79 THR A O 1
ATOM 636 N N . ILE A 1 80 ? -2.642 -7.977 33.936 1.00 38.09 80 ILE A N 1
ATOM 637 C CA . ILE A 1 80 ? -3.574 -8.327 32.859 1.00 38.09 80 ILE A CA 1
ATOM 638 C C . ILE A 1 80 ? -2.946 -9.453 32.037 1.00 38.09 80 ILE A C 1
ATOM 640 O O . ILE A 1 80 ? -1.787 -9.418 31.636 1.00 38.09 80 ILE A O 1
ATOM 644 N N . THR A 1 81 ? -3.768 -10.480 31.909 1.00 34.88 81 THR A N 1
ATOM 645 C CA . THR A 1 81 ? -3.644 -11.784 31.279 1.00 34.88 81 THR A CA 1
ATOM 646 C C . THR A 1 81 ? -2.879 -11.777 29.956 1.00 34.88 81 THR A C 1
ATOM 648 O O . THR A 1 81 ? -3.263 -11.134 28.984 1.00 34.88 81 THR A O 1
ATOM 651 N N . SER A 1 82 ? -1.813 -12.573 29.944 1.00 40.34 82 SER A N 1
ATOM 652 C CA . SER A 1 82 ? -1.139 -13.080 28.757 1.00 40.34 82 SER A CA 1
ATOM 653 C C . SER A 1 82 ? -2.037 -14.109 28.068 1.00 40.34 82 SER A C 1
ATOM 655 O O . SER A 1 82 ? -2.242 -15.202 28.593 1.00 40.34 82 SER A O 1
ATOM 657 N N . GLU A 1 83 ? -2.529 -13.767 26.882 1.00 32.69 83 GLU A N 1
ATOM 658 C CA . GLU A 1 83 ? -2.672 -14.732 25.797 1.00 32.69 83 GLU A CA 1
ATOM 659 C C . GLU A 1 83 ? -1.723 -14.291 24.681 1.00 32.69 83 GLU A C 1
ATOM 661 O O . GLU A 1 83 ? -1.632 -13.108 24.353 1.00 32.69 83 GLU A O 1
ATOM 666 N N . ALA A 1 84 ? -0.939 -15.243 24.180 1.00 36.44 84 ALA A N 1
ATOM 667 C CA . ALA A 1 84 ? 0.213 -15.072 23.303 1.00 36.44 84 ALA A CA 1
ATOM 668 C C . ALA A 1 84 ? -0.033 -14.111 22.124 1.00 36.44 84 ALA A C 1
ATOM 670 O O . ALA A 1 84 ? -0.447 -14.526 21.043 1.00 36.44 84 ALA A O 1
ATOM 671 N N . SER A 1 85 ? 0.275 -12.825 22.301 1.00 39.22 85 SER A N 1
ATOM 672 C CA . SER A 1 85 ? 0.267 -11.884 21.190 1.00 39.22 85 SER A CA 1
ATOM 673 C C . SER A 1 85 ? 1.618 -11.962 20.484 1.00 39.22 85 SER A C 1
ATOM 675 O O . SER A 1 85 ? 2.666 -11.614 21.027 1.00 39.22 85 SER A O 1
ATOM 677 N N . THR A 1 86 ? 1.600 -12.373 19.221 1.00 45.78 86 THR A N 1
ATOM 678 C CA . THR A 1 86 ? 2.591 -11.971 18.212 1.00 45.78 86 THR A CA 1
ATOM 679 C C . THR A 1 86 ? 2.447 -10.465 17.949 1.00 45.78 86 THR A C 1
ATOM 681 O O . THR A 1 86 ? 2.206 -10.034 16.821 1.00 45.78 86 THR A O 1
ATOM 684 N N . GLY A 1 87 ? 2.428 -9.687 19.030 1.00 57.22 87 GLY A N 1
ATOM 685 C CA . GLY A 1 87 ? 1.739 -8.420 19.105 1.00 57.22 87 GLY A CA 1
ATOM 686 C C . GLY A 1 87 ? 2.598 -7.333 18.509 1.00 57.22 87 GLY A C 1
ATOM 687 O O . GLY A 1 87 ? 3.776 -7.163 18.824 1.00 57.22 87 GLY A O 1
ATOM 688 N N . ILE A 1 88 ? 1.986 -6.636 17.578 1.00 63.94 88 ILE A N 1
ATOM 689 C CA . ILE A 1 88 ? 2.490 -5.397 17.044 1.00 63.94 88 ILE A CA 1
ATOM 690 C C . ILE A 1 88 ? 2.245 -4.319 18.107 1.00 63.94 88 ILE A C 1
ATOM 692 O O . ILE A 1 88 ? 1.138 -4.229 18.636 1.00 63.94 88 ILE A O 1
ATOM 696 N N . ASP A 1 89 ? 3.246 -3.492 18.412 1.00 72.56 89 ASP A N 1
ATOM 697 C CA . ASP A 1 89 ? 3.042 -2.355 19.314 1.00 72.56 89 ASP A CA 1
ATOM 698 C C . ASP A 1 89 ? 2.338 -1.217 18.561 1.00 72.56 89 ASP A C 1
ATOM 700 O O . ASP A 1 89 ? 2.958 -0.398 17.876 1.00 72.56 89 ASP A O 1
ATOM 704 N N . ILE A 1 90 ? 1.009 -1.197 18.676 1.00 72.94 90 ILE A N 1
ATOM 705 C CA . ILE A 1 90 ? 0.123 -0.248 17.995 1.00 72.94 90 ILE A CA 1
ATOM 706 C C . ILE A 1 90 ? 0.487 1.205 18.336 1.00 72.94 90 ILE A C 1
ATOM 708 O O . ILE A 1 90 ? 0.464 2.066 17.457 1.00 72.94 90 ILE A O 1
ATOM 712 N N . ARG A 1 91 ? 0.883 1.492 19.583 1.00 69.94 91 ARG A N 1
ATOM 713 C CA . ARG A 1 91 ? 1.212 2.862 20.012 1.00 69.94 91 ARG A CA 1
ATOM 714 C C . ARG A 1 91 ? 2.509 3.342 19.374 1.00 69.94 91 ARG A C 1
ATOM 716 O O . ARG A 1 91 ? 2.594 4.485 18.934 1.00 69.94 91 ARG A O 1
ATOM 723 N N . LYS A 1 92 ? 3.497 2.454 19.258 1.00 70.81 92 LYS A N 1
ATOM 724 C CA . LYS A 1 92 ? 4.777 2.750 18.599 1.00 70.81 92 LYS A CA 1
ATOM 725 C C . LYS A 1 92 ? 4.632 2.929 17.084 1.00 70.81 92 LYS A C 1
ATOM 727 O O . LYS A 1 92 ? 5.375 3.698 16.481 1.00 70.81 92 LYS A O 1
ATOM 732 N N . ILE A 1 93 ? 3.662 2.255 16.465 1.00 69.62 93 ILE A N 1
ATOM 733 C CA . ILE A 1 93 ? 3.383 2.334 15.023 1.00 69.62 93 ILE A CA 1
ATOM 734 C C . ILE A 1 93 ? 2.862 3.701 14.579 1.00 69.62 93 ILE A C 1
ATOM 736 O O . ILE A 1 93 ? 3.235 4.172 13.504 1.00 69.62 93 ILE A O 1
ATOM 740 N N . PHE A 1 94 ? 2.022 4.344 15.384 1.00 76.75 94 PHE A N 1
ATOM 741 C CA . PHE A 1 94 ? 1.359 5.597 15.004 1.00 76.75 94 PHE A CA 1
ATOM 742 C C . PHE A 1 94 ? 1.974 6.840 15.664 1.00 76.75 94 PHE A C 1
ATOM 744 O O . PHE A 1 94 ? 1.392 7.920 15.616 1.00 76.75 94 PHE A O 1
ATOM 751 N N . ALA A 1 95 ? 3.180 6.714 16.232 1.00 73.12 95 ALA A N 1
ATOM 752 C CA . ALA A 1 95 ? 3.862 7.792 16.951 1.00 73.12 95 ALA A CA 1
ATOM 753 C C . ALA A 1 95 ? 4.191 9.030 16.090 1.00 73.12 95 ALA A C 1
ATOM 755 O O . ALA A 1 95 ? 4.262 10.132 16.624 1.00 73.12 95 ALA A O 1
ATOM 756 N N . GLU A 1 96 ? 4.378 8.878 14.773 1.00 68.50 96 GLU A N 1
ATOM 757 C CA . GLU A 1 96 ? 4.641 10.006 13.855 1.00 68.50 96 GLU A CA 1
ATOM 758 C C . GLU A 1 96 ? 3.388 10.441 13.069 1.00 68.50 96 GLU A C 1
ATOM 760 O O . GLU A 1 96 ? 3.484 11.207 12.113 1.00 68.50 96 GLU A O 1
ATOM 765 N N . GLY A 1 97 ? 2.207 9.953 13.462 1.00 75.69 97 GLY A N 1
ATOM 766 C CA . GLY A 1 97 ? 0.932 10.255 12.818 1.00 75.69 97 GLY A CA 1
ATOM 767 C C . GLY A 1 97 ? 0.151 8.999 12.442 1.00 75.69 97 GLY A C 1
ATOM 768 O O . GLY A 1 97 ? 0.720 7.954 12.120 1.00 75.69 97 GLY A O 1
ATOM 769 N N . LEU A 1 98 ? -1.177 9.119 12.471 1.00 79.56 98 LEU A N 1
ATOM 770 C CA . LEU A 1 98 ? -2.103 7.998 12.310 1.00 79.56 98 LEU A CA 1
ATOM 771 C C . LEU A 1 98 ? -2.126 7.431 10.878 1.00 79.56 98 LEU A C 1
ATOM 773 O O . LEU A 1 98 ? -2.222 6.221 10.679 1.00 79.56 98 LEU A O 1
ATOM 777 N N . ILE A 1 99 ? -2.000 8.301 9.874 1.00 82.31 99 ILE A N 1
ATOM 778 C CA . ILE A 1 99 ? -1.948 7.925 8.458 1.00 82.31 99 ILE A CA 1
ATOM 779 C C . ILE A 1 99 ? -0.568 8.300 7.913 1.00 82.31 99 ILE A C 1
ATOM 781 O O . ILE A 1 99 ? -0.187 9.466 7.943 1.00 82.31 99 ILE A O 1
ATOM 785 N N . ASN A 1 100 ? 0.210 7.329 7.441 1.00 80.75 100 ASN A N 1
ATOM 786 C CA . ASN A 1 100 ? 1.505 7.552 6.800 1.00 80.75 100 ASN A CA 1
ATOM 787 C C . ASN A 1 100 ? 1.920 6.345 5.934 1.00 80.75 100 ASN A C 1
ATOM 789 O O . ASN A 1 100 ? 1.371 5.245 6.039 1.00 80.75 100 ASN A O 1
ATOM 793 N N . SER A 1 101 ? 2.934 6.554 5.096 1.00 74.69 101 SER A N 1
ATOM 794 C CA . SER A 1 101 ? 3.383 5.586 4.090 1.00 74.69 101 SER A CA 1
ATOM 795 C C . SER A 1 101 ? 4.082 4.352 4.660 1.00 74.69 101 SER A C 1
ATOM 797 O O . SER A 1 101 ? 4.167 3.327 3.986 1.00 74.69 101 SER A O 1
ATOM 799 N N . TYR A 1 102 ? 4.611 4.412 5.885 1.00 72.94 102 TYR A N 1
ATOM 800 C CA . TYR A 1 102 ? 5.529 3.389 6.386 1.00 72.94 102 TYR A CA 1
ATOM 801 C C . TYR A 1 102 ? 4.907 2.454 7.430 1.00 72.94 102 TYR A C 1
ATOM 803 O O . TYR A 1 102 ? 5.335 1.294 7.521 1.00 72.94 102 TYR A O 1
ATOM 811 N N . THR A 1 103 ? 3.906 2.909 8.189 1.00 80.38 103 THR A N 1
ATOM 812 C CA . THR A 1 103 ? 3.216 2.102 9.201 1.00 80.38 103 THR A CA 1
ATOM 813 C C . THR A 1 103 ? 1.772 1.773 8.865 1.00 80.38 103 THR A C 1
ATOM 815 O O . THR A 1 103 ? 1.388 0.613 9.029 1.00 80.38 103 THR A O 1
ATOM 818 N N . THR A 1 104 ? 0.992 2.717 8.334 1.00 85.81 104 THR A N 1
ATOM 819 C CA . THR A 1 104 ? -0.438 2.496 8.056 1.00 85.81 104 THR A CA 1
ATOM 820 C C . THR A 1 104 ? -0.648 1.369 7.050 1.00 85.81 104 THR A C 1
ATOM 822 O O . THR A 1 104 ? -1.433 0.461 7.305 1.00 85.81 104 THR A O 1
ATOM 825 N N . MET A 1 105 ? 0.136 1.334 5.969 1.00 86.38 105 MET A N 1
ATOM 826 C CA . MET A 1 105 ? 0.057 0.266 4.966 1.00 86.38 105 MET A CA 1
ATOM 827 C C . MET A 1 105 ? 0.350 -1.126 5.535 1.00 86.38 105 MET A C 1
ATOM 829 O O . MET A 1 105 ? -0.352 -2.095 5.243 1.00 86.38 105 MET A O 1
ATOM 833 N N . LYS A 1 106 ? 1.369 -1.247 6.389 1.00 84.62 106 LYS A N 1
ATOM 834 C CA . LYS A 1 106 ? 1.709 -2.533 7.013 1.00 84.62 106 LYS A CA 1
ATOM 835 C C . LYS A 1 106 ? 0.660 -2.954 8.036 1.00 84.62 106 LYS A C 1
ATOM 837 O O . LYS A 1 106 ? 0.353 -4.138 8.143 1.00 84.62 106 LYS A O 1
ATOM 842 N N . PHE A 1 107 ? 0.093 -1.993 8.760 1.00 87.88 107 PHE A N 1
ATOM 843 C CA . PHE A 1 107 ? -1.017 -2.246 9.664 1.00 87.88 107 PHE A CA 1
ATOM 844 C C . PHE A 1 107 ? -2.270 -2.699 8.903 1.00 87.88 107 PHE A C 1
ATOM 846 O O . PHE A 1 107 ? -2.888 -3.682 9.289 1.00 87.88 107 PHE A O 1
ATOM 853 N N . PHE A 1 108 ? -2.593 -2.084 7.767 1.00 91.62 108 PHE A N 1
ATOM 854 C CA . PHE A 1 108 ? -3.713 -2.509 6.923 1.00 91.62 108 PHE A CA 1
ATOM 855 C C . PHE A 1 108 ? -3.529 -3.931 6.389 1.00 91.62 108 PHE A C 1
ATOM 857 O O . PHE A 1 108 ? -4.457 -4.736 6.449 1.00 91.62 108 PHE A O 1
ATOM 864 N N . LYS A 1 109 ? -2.306 -4.289 5.979 1.00 87.44 109 LYS A N 1
ATOM 865 C CA . LYS A 1 109 ? -1.954 -5.671 5.611 1.00 87.44 109 LYS A CA 1
ATOM 866 C C . LYS A 1 109 ? -2.082 -6.649 6.777 1.00 87.44 109 LYS A C 1
ATOM 868 O O . LYS A 1 109 ? -2.469 -7.804 6.584 1.00 87.44 109 LYS A O 1
ATOM 873 N N . HIS A 1 110 ? -1.764 -6.201 7.988 1.00 87.81 110 HIS A N 1
ATOM 874 C CA . HIS A 1 110 ? -2.004 -6.983 9.191 1.00 87.81 110 HIS A CA 1
ATOM 875 C C . HIS A 1 110 ? -3.507 -7.205 9.413 1.00 87.81 110 HIS A C 1
ATOM 877 O O . HIS A 1 110 ? -3.899 -8.352 9.584 1.00 87.81 110 HIS A O 1
ATOM 883 N N . LEU A 1 111 ? -4.349 -6.170 9.308 1.00 91.12 111 LEU A N 1
ATOM 884 C CA . LEU A 1 111 ? -5.811 -6.296 9.417 1.00 91.12 111 LEU A CA 1
ATOM 885 C C . LEU A 1 111 ? -6.394 -7.254 8.367 1.00 91.12 111 LEU A C 1
ATOM 887 O O . LEU A 1 111 ? -7.163 -8.146 8.719 1.00 91.12 111 LEU A O 1
ATOM 891 N N . GLU A 1 112 ? -5.958 -7.138 7.107 1.00 90.00 112 GLU A N 1
ATOM 892 C CA . GLU A 1 112 ? -6.314 -8.078 6.032 1.00 90.00 112 GLU A CA 1
ATOM 893 C C . GLU A 1 112 ? -6.011 -9.532 6.424 1.00 90.00 112 GLU A C 1
ATOM 895 O O . GLU A 1 112 ? -6.820 -10.425 6.193 1.00 90.00 112 GLU A O 1
ATOM 900 N N . THR A 1 113 ? -4.848 -9.772 7.036 1.00 89.00 113 THR A N 1
ATOM 901 C CA . THR A 1 113 ? -4.409 -11.115 7.438 1.00 89.00 113 THR A CA 1
ATOM 902 C C . THR A 1 113 ? -5.163 -11.622 8.664 1.00 89.00 113 THR A C 1
ATOM 904 O O . THR A 1 113 ? -5.538 -12.794 8.713 1.00 89.00 113 THR A O 1
ATOM 907 N N . THR A 1 114 ? -5.375 -10.754 9.652 1.00 88.12 114 THR A N 1
ATOM 908 C CA . THR A 1 114 ? -6.065 -11.066 10.908 1.00 88.12 114 THR A CA 1
ATOM 909 C C . THR A 1 114 ? -7.520 -11.447 10.655 1.00 88.12 114 THR A C 1
ATOM 911 O O . THR A 1 114 ? -8.005 -12.413 11.237 1.00 88.12 114 THR A O 1
ATOM 914 N N . PHE A 1 115 ? -8.191 -10.755 9.733 1.00 91.81 115 PHE A N 1
ATOM 915 C CA . PHE A 1 115 ? -9.597 -10.984 9.390 1.00 91.81 115 PHE A CA 1
ATOM 916 C C . PHE A 1 115 ? -9.766 -11.635 8.008 1.00 91.81 115 PHE A C 1
ATOM 918 O O . PHE A 1 115 ? -10.752 -11.412 7.313 1.00 91.81 115 PHE A O 1
ATOM 925 N N . LYS A 1 116 ? -8.806 -12.458 7.571 1.00 88.12 116 LYS A N 1
ATOM 926 C CA . LYS A 1 116 ? -8.865 -13.137 6.260 1.00 88.12 116 LYS A CA 1
ATOM 927 C C . LYS A 1 116 ? -9.997 -14.167 6.142 1.00 88.12 116 LYS A C 1
ATOM 929 O O . LYS A 1 116 ? -10.377 -14.542 5.037 1.00 88.12 116 LYS A O 1
ATOM 934 N N . ASP A 1 117 ? -10.489 -14.661 7.278 1.00 87.81 117 ASP A N 1
ATOM 935 C CA . ASP A 1 117 ? -11.489 -15.731 7.343 1.00 87.81 117 ASP A CA 1
ATOM 936 C C . ASP A 1 117 ? -12.939 -15.200 7.322 1.00 87.81 117 ASP A C 1
ATOM 938 O O . ASP A 1 117 ? -13.880 -15.995 7.374 1.00 87.81 117 ASP A O 1
ATOM 942 N N . SER A 1 118 ? -13.142 -13.878 7.206 1.00 89.69 118 SER A N 1
ATOM 943 C CA . SER A 1 118 ? -14.472 -13.274 7.040 1.00 89.69 118 SER A CA 1
ATOM 944 C C . SER A 1 118 ? -15.168 -13.803 5.778 1.00 89.69 118 SER A C 1
ATOM 946 O O . SER A 1 118 ? -14.545 -13.986 4.728 1.00 89.69 118 SER A O 1
ATOM 948 N N . ALA A 1 119 ? -16.486 -14.019 5.826 1.00 86.75 119 ALA A N 1
ATOM 949 C CA . ALA A 1 119 ? -17.204 -14.630 4.707 1.00 86.75 119 ALA A CA 1
ATOM 950 C C . ALA A 1 119 ? -17.410 -13.680 3.515 1.00 86.75 119 ALA A C 1
ATOM 952 O O . ALA A 1 119 ? -17.680 -14.134 2.398 1.00 86.75 119 ALA A O 1
ATOM 953 N N . ASN A 1 120 ? -17.367 -12.368 3.749 1.00 89.06 120 ASN A N 1
ATOM 954 C CA . ASN A 1 120 ? -17.547 -11.325 2.741 1.00 89.06 120 ASN A CA 1
ATOM 955 C C . ASN A 1 120 ? -16.965 -9.983 3.221 1.00 89.06 120 ASN A C 1
ATOM 957 O O . ASN A 1 120 ? -16.587 -9.847 4.382 1.00 89.06 120 ASN A O 1
ATOM 961 N N . LEU A 1 121 ? -16.933 -8.991 2.324 1.00 90.44 121 LEU A N 1
ATOM 962 C CA . LEU A 1 121 ? -16.398 -7.657 2.613 1.00 90.44 121 LEU A CA 1
ATOM 963 C C . LEU A 1 121 ? -17.132 -6.943 3.760 1.00 90.44 121 LEU A C 1
ATOM 965 O O . LEU A 1 121 ? -16.480 -6.299 4.570 1.00 90.44 121 LEU A O 1
ATOM 969 N N . GLY A 1 122 ? -18.459 -7.068 3.855 1.00 93.44 122 GLY A N 1
ATOM 970 C CA . GLY A 1 122 ? -19.231 -6.431 4.926 1.00 93.44 122 GLY A CA 1
ATOM 971 C C . GLY A 1 122 ? -18.835 -6.961 6.303 1.00 93.44 122 GLY A C 1
ATOM 972 O O . GLY A 1 122 ? -18.480 -6.187 7.182 1.00 93.44 122 GLY A O 1
ATOM 973 N N . GLU A 1 123 ? -18.785 -8.286 6.453 1.00 94.44 123 GLU A N 1
ATOM 974 C CA . GLU A 1 123 ? -18.334 -8.923 7.698 1.00 94.44 123 GLU A CA 1
ATOM 975 C C . GLU A 1 123 ? -16.881 -8.564 8.039 1.00 94.44 123 GLU A C 1
ATOM 977 O O . GLU A 1 123 ? -16.554 -8.322 9.198 1.00 94.44 123 GLU A O 1
ATOM 982 N N . HIS A 1 124 ? -16.014 -8.497 7.028 1.00 94.94 124 HIS A N 1
ATOM 983 C CA . HIS A 1 124 ? -14.626 -8.089 7.205 1.00 94.94 124 HIS A CA 1
ATOM 984 C C . HIS A 1 124 ? -14.515 -6.656 7.743 1.00 94.94 124 HIS A C 1
ATOM 986 O O . HIS A 1 124 ? -13.812 -6.409 8.722 1.00 94.94 124 HIS A O 1
ATOM 992 N N . LEU A 1 125 ? -15.250 -5.716 7.142 1.00 96.69 125 LEU A N 1
ATOM 993 C CA . LEU A 1 125 ? -15.288 -4.325 7.588 1.00 96.69 125 LEU A CA 1
ATOM 994 C C . LEU A 1 125 ? -15.878 -4.197 8.996 1.00 96.69 125 LEU A C 1
ATOM 996 O O . LEU A 1 125 ? -15.338 -3.441 9.799 1.00 96.69 125 LEU A O 1
ATOM 1000 N N . ASP A 1 126 ? -16.916 -4.962 9.336 1.00 97.44 126 ASP A N 1
ATOM 1001 C CA . ASP A 1 126 ? -17.490 -4.964 10.686 1.00 97.44 126 ASP A CA 1
ATOM 1002 C C . ASP A 1 126 ? -16.481 -5.449 11.737 1.00 97.44 126 ASP A C 1
ATOM 1004 O O . ASP A 1 126 ? -16.338 -4.828 12.795 1.00 97.44 126 ASP A O 1
ATOM 1008 N N . GLN A 1 127 ? -15.739 -6.521 11.443 1.00 97.06 127 GLN A N 1
ATOM 1009 C CA . GLN A 1 127 ? -14.696 -7.048 12.329 1.00 97.06 127 GLN A CA 1
ATOM 1010 C C . GLN A 1 127 ? -13.538 -6.059 12.497 1.00 97.06 127 GLN A C 1
ATOM 1012 O O . GLN A 1 127 ? -13.109 -5.792 13.623 1.00 97.06 127 GLN A O 1
ATOM 1017 N N . VAL A 1 128 ? -13.073 -5.455 11.398 1.00 96.12 128 VAL A N 1
ATOM 1018 C CA . VAL A 1 128 ? -12.036 -4.416 11.441 1.00 96.12 128 VAL A CA 1
ATOM 1019 C C . VAL A 1 128 ? -12.514 -3.209 12.242 1.00 96.12 128 VAL A C 1
ATOM 1021 O O . VAL A 1 128 ? -11.779 -2.725 13.101 1.00 96.12 128 VAL A O 1
ATOM 1024 N N . ARG A 1 129 ? -13.750 -2.745 12.031 1.00 96.94 129 ARG A N 1
ATOM 1025 C CA . ARG A 1 129 ? -14.327 -1.628 12.785 1.00 96.94 129 ARG A CA 1
ATOM 1026 C C . ARG A 1 129 ? -14.342 -1.925 14.280 1.00 96.94 129 ARG A C 1
ATOM 1028 O O . ARG A 1 129 ? -13.834 -1.127 15.059 1.00 96.94 129 ARG A O 1
ATOM 1035 N N . GLN A 1 130 ? -14.874 -3.076 14.687 1.00 97.19 130 GLN A N 1
ATOM 1036 C CA . GLN A 1 130 ? -14.904 -3.472 16.099 1.00 97.19 130 GLN A CA 1
ATOM 1037 C C . GLN A 1 130 ? -13.499 -3.516 16.706 1.00 97.19 130 GLN A C 1
ATOM 1039 O O . GLN A 1 130 ? -13.286 -3.012 17.808 1.00 97.19 130 GLN A O 1
ATOM 1044 N N . TYR A 1 131 ? -12.530 -4.059 15.968 1.00 95.19 131 TYR A N 1
ATOM 1045 C CA . TYR A 1 131 ? -11.144 -4.095 16.409 1.00 95.19 131 TYR A CA 1
ATOM 1046 C C . TYR A 1 131 ? -10.571 -2.689 16.599 1.00 95.19 131 TYR A C 1
ATOM 1048 O O . TYR A 1 131 ? -10.074 -2.385 17.682 1.00 95.19 131 TYR A O 1
ATOM 1056 N N . LEU A 1 132 ? -10.693 -1.803 15.608 1.00 93.94 132 LEU A N 1
ATOM 1057 C CA . LEU A 1 132 ? -10.160 -0.440 15.692 1.00 93.94 132 LEU A CA 1
ATOM 1058 C C . LEU A 1 132 ? -10.761 0.337 16.871 1.00 93.94 132 LEU A C 1
ATOM 1060 O O . LEU A 1 132 ? -10.022 0.924 17.657 1.00 93.94 132 LEU A O 1
ATOM 1064 N N . PHE A 1 133 ? -12.077 0.263 17.069 1.00 95.00 133 PHE A N 1
ATOM 1065 C CA . PHE A 1 133 ? -12.753 0.930 18.188 1.00 95.00 133 PHE A CA 1
ATOM 1066 C C . PHE A 1 133 ? -12.414 0.326 19.562 1.00 95.00 133 PHE A C 1
ATOM 1068 O O . PHE A 1 133 ? -12.636 0.973 20.581 1.00 95.00 133 PHE A O 1
ATOM 1075 N N . SER A 1 134 ? -11.852 -0.888 19.613 1.00 93.62 134 SER A N 1
ATOM 1076 C CA . SER A 1 134 ? -11.325 -1.474 20.854 1.00 93.62 134 SER A CA 1
ATOM 1077 C C . SER A 1 134 ? -9.890 -1.043 21.183 1.00 93.62 134 SER A C 1
ATOM 1079 O O . SER A 1 134 ? -9.474 -1.161 22.334 1.00 93.62 134 SER A O 1
ATOM 1081 N N . GLN A 1 135 ? -9.125 -0.578 20.186 1.00 88.62 135 GLN A N 1
ATOM 1082 C CA . GLN A 1 135 ? -7.690 -0.289 20.320 1.00 88.62 135 GLN A CA 1
ATOM 1083 C C . GLN A 1 135 ? -7.361 1.210 20.351 1.00 88.62 135 GLN A C 1
ATOM 1085 O O . GLN A 1 135 ? -6.324 1.590 20.896 1.00 88.62 135 GLN A O 1
ATOM 1090 N N . PHE A 1 136 ? -8.217 2.056 19.776 1.00 87.69 136 PHE A N 1
ATOM 1091 C CA . PHE A 1 136 ? -7.975 3.489 19.598 1.00 87.69 136 PHE A CA 1
ATOM 1092 C C . PHE A 1 136 ? -9.076 4.343 20.230 1.00 87.69 136 PHE A C 1
ATOM 1094 O O . PHE A 1 136 ? -10.154 3.846 20.561 1.00 87.69 136 PHE A O 1
ATOM 1101 N N . SER A 1 137 ? -8.820 5.649 20.378 1.00 91.00 137 SER A N 1
ATOM 1102 C CA . SER A 1 137 ? -9.894 6.595 20.695 1.00 91.00 137 SER A CA 1
ATOM 1103 C C . SER A 1 137 ? -10.930 6.629 19.567 1.00 91.00 137 SER A C 1
ATOM 1105 O O . SER A 1 137 ? -10.619 6.311 18.422 1.00 91.00 137 SER A O 1
ATOM 1107 N N . GLU A 1 138 ? -12.162 7.043 19.864 1.00 91.88 138 GLU A N 1
ATOM 1108 C CA . GLU A 1 138 ? -13.257 7.072 18.883 1.00 91.88 138 GLU A CA 1
ATOM 1109 C C . GLU A 1 138 ? -12.890 7.844 17.602 1.00 91.88 138 GLU A C 1
ATOM 1111 O O . GLU A 1 138 ? -13.115 7.361 16.495 1.00 91.88 138 GLU A O 1
ATOM 1116 N N . SER A 1 139 ? -12.249 9.007 17.756 1.00 91.25 139 SER A N 1
ATOM 1117 C CA . SER A 1 139 ? -11.796 9.846 16.642 1.00 91.25 139 SER A CA 1
ATOM 1118 C C . SER A 1 139 ? -10.748 9.145 15.773 1.00 91.25 139 SER A C 1
ATOM 1120 O O . SER A 1 139 ? -10.846 9.148 14.547 1.00 91.25 139 SER A O 1
ATOM 1122 N N . GLU A 1 140 ? -9.733 8.548 16.397 1.00 90.50 140 GLU A N 1
ATOM 1123 C CA . GLU A 1 140 ? -8.659 7.844 15.688 1.00 90.50 140 GLU A CA 1
ATOM 1124 C C . GLU A 1 140 ? -9.179 6.566 15.022 1.00 90.50 140 GLU A C 1
ATOM 1126 O O . GLU A 1 140 ? -8.857 6.285 13.868 1.00 90.50 140 GLU A O 1
ATOM 1131 N N . ALA A 1 141 ? -10.020 5.805 15.725 1.00 92.94 141 ALA A N 1
ATOM 1132 C CA . ALA A 1 141 ? -10.638 4.591 15.211 1.00 92.94 141 ALA A CA 1
ATOM 1133 C C . ALA A 1 141 ? -11.496 4.889 13.979 1.00 92.94 141 ALA A C 1
ATOM 1135 O O . ALA A 1 141 ? -11.391 4.180 12.979 1.00 92.94 141 ALA A O 1
ATOM 1136 N N . GLN A 1 142 ? -12.303 5.954 14.031 1.00 95.44 142 GLN A N 1
ATOM 1137 C CA . GLN A 1 142 ? -13.121 6.389 12.904 1.00 95.44 142 GLN A CA 1
ATOM 1138 C C . GLN A 1 142 ? -12.246 6.785 11.708 1.00 95.44 142 GLN A C 1
ATOM 1140 O O . GLN A 1 142 ? -12.468 6.289 10.605 1.00 95.44 142 GLN A O 1
ATOM 1145 N N . GLN A 1 143 ? -11.209 7.600 11.924 1.00 93.69 143 GLN A N 1
ATOM 1146 C CA . GLN A 1 143 ? -10.295 8.015 10.857 1.00 93.69 143 GLN A CA 1
ATOM 1147 C C . GLN A 1 143 ? -9.565 6.821 10.214 1.00 93.69 143 GLN A C 1
ATOM 1149 O O . GLN A 1 143 ? -9.474 6.731 8.985 1.00 93.69 143 GLN A O 1
ATOM 1154 N N . LEU A 1 144 ? -9.056 5.887 11.025 1.00 93.56 144 LEU A N 1
ATOM 1155 C CA . LEU A 1 144 ? -8.413 4.665 10.535 1.00 93.56 144 LEU A CA 1
ATOM 1156 C C . LEU A 1 144 ? -9.392 3.784 9.769 1.00 93.56 144 LEU A C 1
ATOM 1158 O O . LEU A 1 144 ? -9.028 3.259 8.720 1.00 93.56 144 LEU A O 1
ATOM 1162 N N . PHE A 1 145 ? -10.615 3.629 10.272 1.00 96.25 145 PHE A N 1
ATOM 1163 C CA . PHE A 1 145 ? -11.626 2.788 9.646 1.00 96.25 145 PHE A CA 1
ATOM 1164 C C . PHE A 1 145 ? -12.059 3.338 8.285 1.00 96.25 145 PHE A C 1
ATOM 1166 O O . PHE A 1 145 ? -12.058 2.597 7.306 1.00 96.25 145 PHE A O 1
ATOM 1173 N N . GLU A 1 146 ? -12.345 4.637 8.186 1.00 95.81 146 GLU A N 1
ATOM 1174 C CA . GLU A 1 146 ? -12.689 5.280 6.910 1.00 95.81 146 GLU A CA 1
ATOM 1175 C C . GLU A 1 146 ? -11.551 5.167 5.891 1.00 95.81 146 GLU A C 1
ATOM 1177 O O . GLU A 1 146 ? -11.778 4.898 4.708 1.00 95.81 146 GLU A O 1
ATOM 1182 N N . THR A 1 147 ? -10.309 5.331 6.353 1.00 95.31 147 THR A N 1
ATOM 1183 C CA . THR A 1 147 ? -9.129 5.183 5.496 1.00 95.31 147 THR A CA 1
ATOM 1184 C C . THR A 1 147 ? -8.949 3.733 5.046 1.00 95.31 147 THR A C 1
ATOM 1186 O O . THR A 1 147 ? -8.685 3.480 3.871 1.00 95.31 147 THR A O 1
ATOM 1189 N N . TYR A 1 148 ? -9.134 2.776 5.958 1.00 95.50 148 TYR A N 1
ATOM 1190 C CA . TYR A 1 148 ? -9.057 1.348 5.668 1.00 95.50 148 TYR A CA 1
ATOM 1191 C C . TYR A 1 148 ? -10.121 0.908 4.667 1.00 95.50 148 TYR A C 1
ATOM 1193 O O . TYR A 1 148 ? -9.823 0.150 3.747 1.00 95.50 148 TYR A O 1
ATOM 1201 N N . GLN A 1 149 ? -11.348 1.406 4.820 1.00 95.62 149 GLN A N 1
ATOM 1202 C CA . GLN A 1 149 ? -12.447 1.098 3.920 1.00 95.62 149 GLN A CA 1
ATOM 1203 C C . GLN A 1 149 ? -12.123 1.543 2.488 1.00 95.62 149 GLN A C 1
ATOM 1205 O O . GLN A 1 149 ? -12.159 0.721 1.573 1.00 95.62 149 GLN A O 1
ATOM 1210 N N . LYS A 1 150 ? -11.711 2.806 2.301 1.00 95.38 150 LYS A N 1
ATOM 1211 C CA . LYS A 1 150 ? -11.283 3.318 0.986 1.00 95.38 150 LYS A CA 1
ATOM 1212 C C . LYS A 1 150 ? -10.155 2.481 0.392 1.00 95.38 150 LYS A C 1
ATOM 1214 O O . LYS A 1 150 ? -10.164 2.160 -0.793 1.00 95.38 150 LYS A O 1
ATOM 1219 N N . TYR A 1 151 ? -9.193 2.120 1.233 1.00 94.25 151 TYR A N 1
ATOM 1220 C CA . TYR A 1 151 ? -8.060 1.298 0.852 1.00 94.25 151 TYR A CA 1
ATOM 1221 C C . TYR A 1 151 ? -8.475 -0.095 0.354 1.00 94.25 151 TYR A C 1
ATOM 1223 O O . TYR A 1 151 ? -8.077 -0.491 -0.742 1.00 94.25 151 TYR A O 1
ATOM 1231 N N . ILE A 1 152 ? -9.272 -0.842 1.124 1.00 93.50 152 ILE A N 1
ATOM 1232 C CA . ILE A 1 152 ? -9.603 -2.228 0.774 1.00 93.50 152 ILE A CA 1
ATOM 1233 C C . ILE A 1 152 ? -10.541 -2.289 -0.433 1.00 93.50 152 ILE A C 1
ATOM 1235 O O . ILE A 1 152 ? -10.383 -3.156 -1.291 1.00 93.50 152 ILE A O 1
ATOM 1239 N N . GLU A 1 153 ? -11.466 -1.333 -0.552 1.00 92.56 153 GLU A N 1
ATOM 1240 C CA . GLU A 1 153 ? -12.315 -1.175 -1.734 1.00 92.56 153 GLU A CA 1
ATOM 1241 C C . GLU A 1 153 ? -11.472 -0.853 -2.977 1.00 92.56 153 GLU A C 1
ATOM 1243 O O . GLU A 1 153 ? -11.653 -1.487 -4.019 1.00 92.56 153 GLU A O 1
ATOM 1248 N N . CYS A 1 154 ? -10.498 0.059 -2.856 1.00 93.12 154 CYS A N 1
ATOM 1249 C CA . CYS A 1 154 ? -9.566 0.380 -3.935 1.00 93.12 154 CYS A CA 1
ATOM 1250 C C . CYS A 1 154 ? -8.734 -0.837 -4.355 1.00 93.12 154 CYS A C 1
ATOM 1252 O O . CYS A 1 154 ? -8.560 -1.062 -5.547 1.00 93.12 154 CYS A O 1
ATOM 1254 N N . GLU A 1 155 ? -8.217 -1.635 -3.420 1.00 88.75 155 GLU A N 1
ATOM 1255 C CA . GLU A 1 155 ? -7.409 -2.817 -3.751 1.00 88.75 155 GLU A CA 1
ATOM 1256 C C . GLU A 1 155 ? -8.252 -3.933 -4.393 1.00 88.75 155 GLU A C 1
ATOM 1258 O O . GLU A 1 155 ? -7.772 -4.621 -5.296 1.00 88.75 155 GLU A O 1
ATOM 1263 N N . ILE A 1 156 ? -9.519 -4.093 -3.987 1.00 87.62 156 ILE A N 1
ATOM 1264 C CA . ILE A 1 156 ? -10.463 -5.009 -4.648 1.00 87.62 156 ILE A CA 1
ATOM 1265 C C . ILE A 1 156 ? -10.729 -4.550 -6.086 1.00 87.62 156 ILE A C 1
ATOM 1267 O O . ILE A 1 156 ? -10.603 -5.350 -7.012 1.00 87.62 156 ILE A O 1
ATOM 1271 N N . ALA A 1 157 ? -11.045 -3.267 -6.282 1.00 89.38 157 ALA A N 1
ATOM 1272 C CA . ALA A 1 157 ? -11.305 -2.708 -7.605 1.00 89.38 157 ALA A CA 1
ATOM 1273 C C . ALA A 1 157 ? -10.057 -2.765 -8.503 1.00 89.38 157 ALA A C 1
ATOM 1275 O O . ALA A 1 157 ? -10.141 -3.156 -9.668 1.00 89.38 157 ALA A O 1
ATOM 1276 N N . LEU A 1 158 ? -8.882 -2.463 -7.945 1.00 88.50 158 LEU A N 1
ATOM 1277 C CA . LEU A 1 158 ? -7.606 -2.544 -8.648 1.00 88.50 158 LEU A CA 1
ATOM 1278 C C . LEU A 1 158 ? -7.299 -3.977 -9.086 1.00 88.50 158 LEU A C 1
ATOM 1280 O O . LEU A 1 158 ? -6.764 -4.183 -10.169 1.00 88.50 158 LEU A O 1
ATOM 1284 N N . ALA A 1 159 ? -7.637 -4.981 -8.279 1.00 84.75 159 ALA A N 1
ATOM 1285 C CA . ALA A 1 159 ? -7.431 -6.373 -8.657 1.00 84.75 159 ALA A CA 1
ATOM 1286 C C . ALA A 1 159 ? -8.307 -6.817 -9.841 1.00 84.75 159 ALA A C 1
ATOM 1288 O O . ALA A 1 159 ? -7.895 -7.679 -10.623 1.00 84.75 159 ALA A O 1
ATOM 1289 N N . ASP A 1 160 ? -9.505 -6.247 -9.979 1.00 83.06 160 ASP A N 1
ATOM 1290 C CA . ASP A 1 160 ? -10.348 -6.462 -11.152 1.00 83.06 160 ASP A CA 1
ATOM 1291 C C . ASP A 1 160 ? -9.794 -5.715 -12.375 1.00 83.06 160 ASP A C 1
ATOM 1293 O O . ASP A 1 160 ? -9.675 -6.317 -13.445 1.00 83.06 160 ASP A O 1
ATOM 1297 N N . GLU A 1 161 ? -9.362 -4.463 -12.198 1.00 84.06 161 GLU A N 1
ATOM 1298 C CA . GLU A 1 161 ? -8.717 -3.642 -13.234 1.00 84.06 161 GLU A CA 1
ATOM 1299 C C . GLU A 1 161 ? -7.411 -4.272 -13.739 1.00 84.06 161 GLU A C 1
ATOM 1301 O O . GLU A 1 161 ? -7.135 -4.259 -14.939 1.00 84.06 161 GLU A O 1
ATOM 1306 N N . PHE A 1 162 ? -6.635 -4.904 -12.856 1.00 79.75 162 PHE A N 1
ATOM 1307 C CA . PHE A 1 162 ? -5.366 -5.550 -13.194 1.00 79.75 162 PHE A CA 1
ATOM 1308 C C . PHE A 1 162 ? -5.530 -6.680 -14.215 1.00 79.75 162 PHE A C 1
ATOM 1310 O O . PHE A 1 162 ? -4.603 -6.970 -14.964 1.00 79.75 162 PHE A O 1
ATOM 1317 N N . ARG A 1 163 ? -6.717 -7.298 -14.316 1.00 77.44 163 ARG A N 1
ATOM 1318 C CA . ARG A 1 163 ? -6.990 -8.293 -15.370 1.00 77.44 163 ARG A CA 1
ATOM 1319 C C . ARG A 1 163 ? -6.959 -7.690 -16.776 1.00 77.44 163 ARG A C 1
ATOM 1321 O O . ARG A 1 163 ? -6.842 -8.440 -17.739 1.00 77.44 163 ARG A O 1
ATOM 1328 N N . SER A 1 164 ? -7.092 -6.368 -16.892 1.00 79.31 164 SER A N 1
ATOM 1329 C CA . SER A 1 164 ? -6.966 -5.633 -18.152 1.00 79.31 164 SER A CA 1
ATOM 1330 C C . SER A 1 164 ? -5.523 -5.247 -18.485 1.00 79.31 164 SER A C 1
ATOM 1332 O O . SER A 1 164 ? -5.275 -4.701 -19.560 1.00 79.31 164 SER A O 1
ATOM 1334 N N . PHE A 1 165 ? -4.572 -5.477 -17.574 1.00 80.38 165 PHE A N 1
ATOM 1335 C CA . PHE A 1 165 ? -3.181 -5.128 -17.817 1.00 80.38 165 PHE A CA 1
ATOM 1336 C C . PHE A 1 165 ? -2.542 -6.210 -18.694 1.00 80.38 165 PHE A C 1
ATOM 1338 O O . PHE A 1 165 ? -2.691 -7.407 -18.451 1.00 80.38 165 PHE A O 1
ATOM 1345 N N . GLY A 1 166 ? -1.847 -5.766 -19.735 1.00 75.19 166 GLY A N 1
ATOM 1346 C CA . GLY A 1 166 ? -0.958 -6.570 -20.568 1.00 75.19 166 GLY A CA 1
ATOM 1347 C C . GLY A 1 166 ? 0.312 -7.024 -19.842 1.00 75.19 166 GLY A C 1
ATOM 1348 O O . GLY A 1 166 ? 0.502 -6.779 -18.646 1.00 75.19 166 GLY A O 1
ATOM 1349 N N . LEU A 1 167 ? 1.196 -7.698 -20.573 1.00 78.56 167 LEU A N 1
ATOM 1350 C CA . LEU A 1 167 ? 2.374 -8.357 -20.007 1.00 78.56 167 LEU A CA 1
ATOM 1351 C C . LEU A 1 167 ? 3.464 -7.344 -19.625 1.00 78.56 167 LEU A C 1
ATOM 1353 O O . LEU A 1 167 ? 3.702 -6.367 -20.323 1.00 78.56 167 LEU A O 1
ATOM 1357 N N . VAL A 1 168 ? 4.171 -7.612 -18.523 1.00 80.56 168 VAL A N 1
ATOM 1358 C CA . VAL A 1 168 ? 5.395 -6.880 -18.155 1.00 80.56 168 VAL A CA 1
ATOM 1359 C C . VAL A 1 168 ? 6.583 -7.641 -18.729 1.00 80.56 168 VAL A C 1
ATOM 1361 O O . VAL A 1 168 ? 6.867 -8.749 -18.265 1.00 80.56 168 VAL A O 1
ATOM 1364 N N . LYS A 1 169 ? 7.291 -7.063 -19.701 1.00 80.94 169 LYS A N 1
ATOM 1365 C CA . LYS A 1 169 ? 8.488 -7.682 -20.295 1.00 80.94 169 LYS A CA 1
ATOM 1366 C C . LYS A 1 169 ? 9.747 -6.876 -20.014 1.00 80.94 169 LYS A C 1
ATOM 1368 O O . LYS A 1 169 ? 10.828 -7.447 -19.868 1.00 80.94 169 LYS A O 1
ATOM 1373 N N . THR A 1 170 ? 9.611 -5.560 -19.895 1.00 81.56 170 THR A N 1
ATOM 1374 C CA . THR A 1 170 ? 10.737 -4.645 -19.700 1.00 81.56 170 THR A CA 1
ATOM 1375 C C . THR A 1 170 ? 10.612 -3.845 -18.398 1.00 81.56 170 THR A C 1
ATOM 1377 O O . THR A 1 170 ? 9.524 -3.723 -17.823 1.00 81.56 170 THR A O 1
ATOM 1380 N N . PRO A 1 171 ? 11.723 -3.283 -17.881 1.00 84.12 171 PRO A N 1
ATOM 1381 C CA . PRO A 1 171 ? 11.651 -2.296 -16.806 1.00 84.12 171 PRO A CA 1
ATOM 1382 C C . PRO A 1 171 ? 10.770 -1.086 -17.160 1.00 84.12 171 PRO A C 1
ATOM 1384 O O . PRO A 1 171 ? 10.129 -0.517 -16.281 1.00 84.12 171 PRO A O 1
ATOM 1387 N N . GLU A 1 172 ? 10.715 -0.713 -18.436 1.00 85.12 172 GLU A N 1
ATOM 1388 C CA . GLU A 1 172 ? 9.863 0.334 -18.999 1.00 85.12 172 GLU A CA 1
ATOM 1389 C C . GLU A 1 172 ? 8.374 -0.013 -18.851 1.00 85.12 172 GLU A C 1
ATOM 1391 O O . GLU A 1 172 ? 7.613 0.797 -18.314 1.00 85.12 172 GLU A O 1
ATOM 1396 N N . ASP A 1 173 ? 7.976 -1.238 -19.214 1.00 84.62 173 ASP A N 1
ATOM 1397 C CA . ASP A 1 173 ? 6.613 -1.740 -18.994 1.00 84.62 173 ASP A CA 1
ATOM 1398 C C . ASP A 1 173 ? 6.259 -1.727 -17.498 1.00 84.62 173 ASP A C 1
ATOM 1400 O O . ASP A 1 173 ? 5.157 -1.336 -17.106 1.00 84.62 173 ASP A O 1
ATOM 1404 N N . ALA A 1 174 ? 7.209 -2.112 -16.637 1.00 86.31 174 ALA A N 1
ATOM 1405 C CA . ALA A 1 174 ? 7.011 -2.117 -15.190 1.00 86.31 174 ALA A CA 1
ATOM 1406 C C . ALA A 1 174 ? 6.763 -0.701 -14.638 1.00 86.31 174 ALA A C 1
ATOM 1408 O O . ALA A 1 174 ? 5.901 -0.522 -13.776 1.00 86.31 174 ALA A O 1
ATOM 1409 N N . VAL A 1 175 ? 7.470 0.315 -15.151 1.00 88.88 175 VAL A N 1
ATOM 1410 C CA . VAL A 1 175 ? 7.234 1.726 -14.794 1.00 88.88 175 VAL A CA 1
ATOM 1411 C C . VAL A 1 175 ? 5.866 2.201 -15.292 1.00 88.88 175 VAL A C 1
ATOM 1413 O O . VAL A 1 175 ? 5.154 2.865 -14.538 1.00 88.88 175 VAL A O 1
ATOM 1416 N N . ALA A 1 176 ? 5.464 1.843 -16.514 1.00 88.56 176 ALA A N 1
ATOM 1417 C CA . ALA A 1 176 ? 4.159 2.221 -17.062 1.00 88.56 176 ALA A CA 1
ATOM 1418 C C . ALA A 1 176 ? 2.996 1.625 -16.254 1.00 88.56 176 ALA A C 1
ATOM 1420 O O . ALA A 1 176 ? 2.058 2.334 -15.883 1.00 88.56 176 ALA A O 1
ATOM 1421 N N . ILE A 1 177 ? 3.082 0.338 -15.911 1.00 88.44 177 ILE A N 1
ATOM 1422 C CA . ILE A 1 177 ? 2.081 -0.324 -15.069 1.00 88.44 177 ILE A CA 1
ATOM 1423 C C . ILE A 1 177 ? 2.065 0.285 -13.667 1.00 88.44 177 ILE A C 1
ATOM 1425 O O . ILE A 1 177 ? 0.991 0.567 -13.140 1.00 88.44 177 ILE A O 1
ATOM 1429 N N . LEU A 1 178 ? 3.233 0.549 -13.074 1.00 90.75 178 LEU A N 1
ATOM 1430 C CA . LEU A 1 178 ? 3.317 1.190 -11.763 1.00 90.75 178 LEU A CA 1
ATOM 1431 C C . LEU A 1 178 ? 2.646 2.574 -11.758 1.00 90.75 178 LEU A C 1
ATOM 1433 O O . LEU A 1 178 ? 1.925 2.901 -10.813 1.00 90.75 178 LEU A O 1
ATOM 1437 N N . LYS A 1 179 ? 2.828 3.359 -12.827 1.00 91.81 179 LYS A N 1
ATOM 1438 C CA . LYS A 1 179 ? 2.156 4.651 -13.014 1.00 91.81 179 LYS A CA 1
ATOM 1439 C C . LYS A 1 179 ? 0.637 4.486 -13.077 1.00 91.81 179 LYS A C 1
ATOM 1441 O O . LYS A 1 179 ? -0.066 5.136 -12.309 1.00 91.81 179 LYS A O 1
ATOM 1446 N N . ARG A 1 180 ? 0.136 3.561 -13.904 1.00 91.56 180 ARG A N 1
ATOM 1447 C CA . ARG A 1 180 ? -1.306 3.285 -14.028 1.00 91.56 180 ARG A CA 1
ATOM 1448 C C . ARG A 1 180 ? -1.928 2.834 -12.702 1.00 91.56 180 ARG A C 1
ATOM 1450 O O . ARG A 1 180 ? -3.025 3.268 -12.363 1.00 91.56 180 ARG A O 1
ATOM 1457 N N . ILE A 1 181 ? -1.217 2.014 -11.922 1.00 92.12 181 ILE A N 1
ATOM 1458 C CA . ILE A 1 181 ? -1.644 1.612 -10.571 1.00 92.12 181 ILE A CA 1
ATOM 1459 C C . ILE A 1 181 ? -1.780 2.836 -9.658 1.00 92.12 181 ILE A C 1
ATOM 1461 O O . ILE A 1 181 ? -2.781 2.966 -8.951 1.00 92.12 181 ILE A O 1
ATOM 1465 N N . GLN A 1 182 ? -0.791 3.735 -9.650 1.00 93.56 182 GLN A N 1
ATOM 1466 C CA . GLN A 1 182 ? -0.847 4.916 -8.789 1.00 93.56 182 GLN A CA 1
ATOM 1467 C C . GLN A 1 182 ? -1.944 5.892 -9.227 1.00 93.56 182 GLN A C 1
ATOM 1469 O O . GLN A 1 182 ? -2.660 6.421 -8.381 1.00 93.56 182 GLN A O 1
ATOM 1474 N N . GLU A 1 183 ? -2.138 6.094 -10.528 1.00 94.00 183 GLU A N 1
ATOM 1475 C CA . GLU A 1 183 ? -3.238 6.909 -11.055 1.00 94.00 183 GLU A CA 1
ATOM 1476 C C . GLU A 1 183 ? -4.604 6.346 -10.656 1.00 94.00 183 GLU A C 1
ATOM 1478 O O . GLU A 1 183 ? -5.458 7.094 -10.179 1.00 94.00 183 GLU A O 1
ATOM 1483 N N . PHE A 1 184 ? -4.787 5.026 -10.750 1.00 93.56 184 PHE A N 1
ATOM 1484 C CA . PHE A 1 184 ? -6.007 4.359 -10.296 1.00 93.56 184 PHE A CA 1
ATOM 1485 C C . PHE A 1 184 ? -6.281 4.626 -8.809 1.00 93.56 184 PHE A C 1
ATOM 1487 O O . PHE A 1 184 ? -7.404 4.965 -8.426 1.00 93.56 184 PHE A O 1
ATOM 1494 N N . ARG A 1 185 ? -5.244 4.531 -7.968 1.00 94.44 185 ARG A N 1
ATOM 1495 C CA . ARG A 1 185 ? -5.331 4.819 -6.528 1.00 94.44 185 ARG A CA 1
ATOM 1496 C C . ARG A 1 185 ? -5.700 6.274 -6.252 1.00 94.44 185 ARG A C 1
ATOM 1498 O O . ARG A 1 185 ? -6.580 6.521 -5.429 1.00 94.44 185 ARG A O 1
ATOM 1505 N N . ARG A 1 186 ? -5.082 7.228 -6.958 1.00 95.44 186 ARG A N 1
ATOM 1506 C CA . ARG A 1 186 ? -5.398 8.664 -6.848 1.00 95.44 186 ARG A CA 1
ATOM 1507 C C . ARG A 1 186 ? -6.852 8.948 -7.234 1.00 95.44 186 ARG A C 1
ATOM 1509 O O . ARG A 1 186 ? -7.517 9.716 -6.548 1.00 95.44 186 ARG A O 1
ATOM 1516 N N . GLN A 1 187 ? -7.369 8.288 -8.273 1.00 95.19 187 GLN A N 1
ATOM 1517 C CA . GLN A 1 187 ? -8.768 8.422 -8.698 1.00 95.19 187 GLN A CA 1
ATOM 1518 C C . GLN A 1 187 ? -9.766 7.867 -7.669 1.00 95.19 187 GLN A C 1
ATOM 1520 O O . GLN A 1 187 ? -10.823 8.460 -7.475 1.00 95.19 187 GLN A O 1
ATOM 1525 N N . HIS A 1 188 ? -9.441 6.757 -6.998 1.00 91.31 188 HIS A N 1
ATOM 1526 C CA . HIS A 1 188 ? -10.359 6.094 -6.062 1.00 91.31 188 HIS A CA 1
ATOM 1527 C C . HIS A 1 188 ? -10.312 6.655 -4.638 1.00 91.31 188 HIS A C 1
ATOM 1529 O O . HIS A 1 188 ? -11.332 6.683 -3.953 1.00 91.31 188 HIS A O 1
ATOM 1535 N N . MET A 1 189 ? -9.140 7.088 -4.168 1.00 93.56 189 MET A N 1
ATOM 1536 C CA . MET A 1 189 ? -8.937 7.495 -2.770 1.00 93.56 189 MET A CA 1
ATOM 1537 C C . MET A 1 189 ? -8.632 8.988 -2.604 1.00 93.56 189 MET A C 1
ATOM 1539 O O . MET A 1 189 ? -8.652 9.485 -1.477 1.00 93.56 189 MET A O 1
ATOM 1543 N N . GLY A 1 190 ? -8.387 9.703 -3.706 1.00 94.62 190 GLY A N 1
ATOM 1544 C CA . GLY A 1 190 ? -7.865 11.067 -3.717 1.00 94.62 190 GLY A CA 1
ATOM 1545 C C . GLY A 1 190 ? -6.336 11.096 -3.782 1.00 94.62 190 GLY A C 1
ATOM 1546 O O . GLY A 1 190 ? -5.661 10.189 -3.294 1.00 94.62 190 GLY A O 1
ATOM 1547 N N . GLU A 1 191 ? -5.790 12.151 -4.391 1.00 93.19 191 GLU A N 1
ATOM 1548 C CA . GLU A 1 191 ? -4.350 12.292 -4.641 1.00 93.19 191 GLU A CA 1
ATOM 1549 C C . GLU A 1 191 ? -3.527 12.302 -3.351 1.00 93.19 191 GLU A C 1
ATOM 1551 O O . GLU A 1 191 ? -2.607 11.501 -3.204 1.00 93.19 191 GLU A O 1
ATOM 1556 N N . GLU A 1 192 ? -3.918 13.137 -2.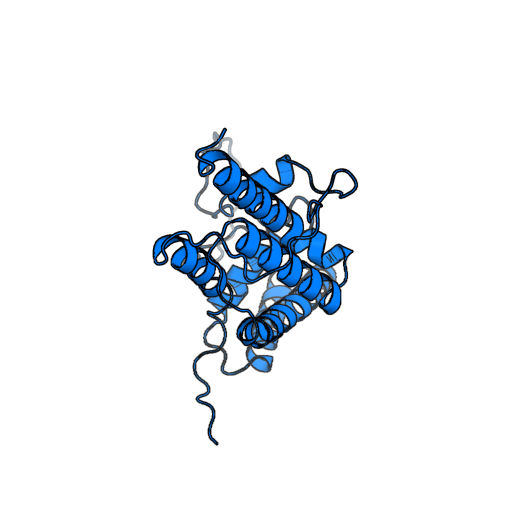387 1.00 91.69 192 GLU A N 1
ATOM 1557 C CA . GLU A 1 192 ? -3.228 13.279 -1.102 1.00 91.69 192 GLU A CA 1
ATOM 1558 C C . GLU A 1 192 ? -3.138 11.944 -0.354 1.00 91.69 192 GLU A C 1
ATOM 1560 O O . GLU A 1 192 ? -2.048 11.505 0.008 1.00 91.69 192 GLU A O 1
ATOM 1565 N N . LEU A 1 193 ? -4.269 11.250 -0.190 1.00 91.50 193 LEU A N 1
ATOM 1566 C CA . LEU A 1 193 ? -4.310 9.988 0.543 1.00 91.50 193 LEU A CA 1
ATOM 1567 C C . LEU A 1 193 ? -3.553 8.871 -0.191 1.00 91.50 193 LEU A C 1
ATOM 1569 O O . LEU A 1 193 ? -2.829 8.095 0.436 1.00 91.50 193 LEU A O 1
ATOM 1573 N N . ALA A 1 194 ? -3.698 8.780 -1.515 1.00 92.88 194 ALA A N 1
ATOM 1574 C CA . ALA A 1 194 ? -2.990 7.783 -2.311 1.00 92.88 194 ALA A CA 1
ATOM 1575 C C . ALA A 1 194 ? -1.469 7.991 -2.262 1.00 92.88 194 ALA A C 1
ATOM 1577 O O . ALA A 1 194 ? -0.710 7.028 -2.138 1.00 92.88 194 ALA A O 1
ATOM 1578 N N . ASP A 1 195 ? -1.004 9.233 -2.328 1.00 92.56 195 ASP A N 1
ATOM 1579 C CA . ASP A 1 195 ? 0.422 9.542 -2.284 1.00 92.56 195 ASP A CA 1
ATOM 1580 C C . ASP A 1 195 ? 0.988 9.374 -0.870 1.00 92.56 195 ASP A C 1
ATOM 1582 O O . ASP A 1 195 ? 2.088 8.842 -0.702 1.00 92.56 195 ASP A O 1
ATOM 1586 N N . GLN A 1 196 ? 0.207 9.720 0.154 1.00 90.19 196 GLN A N 1
ATOM 1587 C CA . GLN A 1 196 ? 0.565 9.509 1.552 1.00 90.19 196 GLN A CA 1
ATOM 1588 C C . GLN A 1 196 ? 0.677 8.026 1.915 1.00 90.19 196 GLN A C 1
ATOM 1590 O O . GLN A 1 196 ? 1.549 7.673 2.703 1.00 90.19 196 GLN A O 1
ATOM 1595 N N . LEU A 1 197 ? -0.165 7.151 1.358 1.00 90.00 197 LEU A N 1
ATOM 1596 C CA . LEU A 1 197 ? -0.113 5.711 1.631 1.00 90.00 197 LEU A CA 1
ATOM 1597 C C . LEU A 1 197 ? 0.926 4.983 0.771 1.00 90.00 197 LEU A C 1
ATOM 1599 O O . LEU A 1 197 ? 1.677 4.159 1.288 1.00 90.00 197 LEU A O 1
ATOM 1603 N N . PHE A 1 198 ? 0.985 5.275 -0.529 1.00 90.19 198 PHE A N 1
ATOM 1604 C CA . PHE A 1 198 ? 1.729 4.457 -1.495 1.00 90.19 198 PHE A CA 1
ATOM 1605 C C . PHE A 1 198 ? 2.965 5.141 -2.070 1.00 90.19 198 PHE A C 1
ATOM 1607 O O . PHE A 1 198 ? 3.830 4.467 -2.630 1.00 90.19 198 PHE A O 1
ATOM 1614 N N . GLY A 1 199 ? 3.082 6.462 -1.946 1.00 90.25 199 GLY A N 1
ATOM 1615 C CA . GLY A 1 199 ? 4.073 7.229 -2.691 1.00 90.25 199 GLY A CA 1
ATOM 1616 C C . GLY A 1 199 ? 5.519 6.855 -2.368 1.00 90.25 199 GLY A C 1
ATOM 1617 O O . GLY A 1 199 ? 6.349 6.768 -3.274 1.00 90.25 199 GLY A O 1
ATOM 1618 N N . ALA A 1 200 ? 5.821 6.552 -1.101 1.00 88.25 200 ALA A N 1
ATOM 1619 C CA . ALA A 1 200 ? 7.150 6.086 -0.704 1.00 88.25 200 ALA A CA 1
ATOM 1620 C C . ALA A 1 200 ? 7.524 4.770 -1.407 1.00 88.25 200 ALA A C 1
ATOM 1622 O O . ALA A 1 200 ? 8.607 4.671 -1.985 1.00 88.25 200 ALA A O 1
ATOM 1623 N N . ASP A 1 201 ? 6.620 3.789 -1.419 1.00 86.19 201 ASP A N 1
ATOM 1624 C CA . ASP A 1 201 ? 6.850 2.496 -2.066 1.00 86.19 201 ASP A CA 1
ATOM 1625 C C . ASP A 1 201 ? 6.911 2.620 -3.591 1.00 86.19 201 ASP A C 1
ATOM 1627 O O . ASP A 1 201 ? 7.807 2.047 -4.214 1.00 86.19 201 ASP A O 1
ATOM 1631 N N . VAL A 1 202 ? 6.030 3.419 -4.197 1.00 91.50 202 VAL A N 1
ATOM 1632 C CA . VAL A 1 202 ? 6.036 3.667 -5.646 1.00 91.50 202 VAL A CA 1
ATOM 1633 C C . VAL A 1 202 ? 7.348 4.322 -6.076 1.00 91.50 202 VAL A C 1
ATOM 1635 O O . VAL A 1 202 ? 7.997 3.842 -7.003 1.00 91.50 202 VAL A O 1
ATOM 1638 N N . LYS A 1 203 ? 7.814 5.350 -5.358 1.00 89.38 203 LYS A N 1
ATOM 1639 C CA . LYS A 1 203 ? 9.111 5.993 -5.622 1.00 89.38 203 LYS A CA 1
ATOM 1640 C C . LYS A 1 203 ? 10.273 5.005 -5.491 1.00 89.38 203 LYS A C 1
ATOM 1642 O O . LYS A 1 203 ? 11.215 5.022 -6.285 1.00 89.38 203 LYS A O 1
ATOM 1647 N N . ALA A 1 204 ? 10.204 4.115 -4.501 1.00 87.25 204 ALA A N 1
ATOM 1648 C CA . ALA A 1 204 ? 11.210 3.088 -4.268 1.00 87.25 204 ALA A CA 1
ATOM 1649 C C . ALA A 1 204 ? 11.270 2.048 -5.403 1.00 87.25 204 ALA A C 1
ATOM 1651 O O . ALA A 1 204 ? 12.362 1.602 -5.768 1.00 87.25 204 ALA A O 1
ATOM 1652 N N . GLN A 1 205 ? 10.109 1.648 -5.923 1.00 87.12 205 GLN A N 1
ATOM 1653 C CA . GLN A 1 205 ? 9.963 0.685 -7.015 1.00 87.12 205 GLN A CA 1
ATOM 1654 C C . GLN A 1 205 ? 10.365 1.294 -8.356 1.00 87.12 205 GLN A C 1
ATOM 1656 O O . GLN A 1 205 ? 11.166 0.702 -9.076 1.00 87.12 205 GLN A O 1
ATOM 1661 N N . GLU A 1 206 ? 9.903 2.510 -8.649 1.00 89.62 206 GLU A N 1
ATOM 1662 C CA . GLU A 1 206 ? 10.271 3.239 -9.860 1.00 89.62 206 GLU A CA 1
ATOM 1663 C C . GLU A 1 206 ? 11.795 3.385 -9.977 1.00 89.62 206 GLU A C 1
ATOM 1665 O O . GLU A 1 206 ? 12.372 3.089 -11.024 1.00 89.62 206 GLU A O 1
ATOM 1670 N N . TYR A 1 207 ? 12.472 3.769 -8.888 1.00 86.44 207 TYR A N 1
ATOM 1671 C CA . TYR A 1 207 ? 13.934 3.835 -8.864 1.00 86.44 207 TYR A CA 1
ATOM 1672 C C . TYR A 1 207 ? 14.583 2.479 -9.181 1.00 86.44 207 TYR A C 1
ATOM 1674 O O . TYR A 1 207 ? 15.549 2.418 -9.943 1.00 86.44 207 TYR A O 1
ATOM 1682 N N . ALA A 1 208 ? 14.061 1.386 -8.614 1.00 85.12 208 ALA A N 1
ATOM 1683 C CA . ALA A 1 208 ? 14.596 0.048 -8.843 1.00 85.12 208 ALA A CA 1
ATOM 1684 C C . ALA A 1 208 ? 14.444 -0.390 -10.310 1.00 85.12 208 ALA A C 1
ATOM 1686 O O . ALA A 1 208 ? 15.414 -0.881 -10.891 1.00 85.12 208 ALA A O 1
ATOM 1687 N N . PHE A 1 209 ? 13.279 -0.158 -10.921 1.00 86.00 209 PHE A N 1
ATOM 1688 C CA . PHE A 1 209 ? 13.036 -0.471 -12.332 1.00 86.00 209 PHE A CA 1
ATOM 1689 C C . PHE A 1 209 ? 13.922 0.370 -13.255 1.00 86.00 209 PHE A C 1
ATOM 1691 O O . PHE A 1 209 ? 14.635 -0.178 -14.095 1.00 86.00 209 PHE A O 1
ATOM 1698 N N . ARG A 1 210 ? 13.996 1.688 -13.036 1.00 85.75 210 ARG A N 1
ATOM 1699 C CA . ARG A 1 210 ? 14.861 2.573 -13.835 1.00 85.75 210 ARG A CA 1
ATOM 1700 C C . ARG A 1 210 ? 16.339 2.206 -13.719 1.00 85.75 210 ARG A C 1
ATOM 1702 O O . ARG A 1 210 ? 17.051 2.196 -14.718 1.00 85.75 210 ARG A O 1
ATOM 1709 N N . ARG A 1 211 ? 16.815 1.841 -12.524 1.00 83.56 211 ARG A N 1
ATOM 1710 C CA . ARG A 1 211 ? 18.188 1.345 -12.342 1.00 83.56 211 ARG A CA 1
ATOM 1711 C C . ARG A 1 211 ? 18.429 0.037 -13.105 1.00 83.56 211 ARG A C 1
ATOM 1713 O O . ARG A 1 211 ? 19.506 -0.133 -13.666 1.00 83.56 211 ARG A O 1
ATOM 1720 N N . ALA A 1 212 ? 17.460 -0.877 -13.125 1.00 81.44 212 ALA A N 1
ATOM 1721 C CA . ALA A 1 212 ? 17.567 -2.134 -13.867 1.00 81.44 212 ALA A CA 1
ATOM 1722 C C . ALA A 1 212 ? 17.603 -1.926 -15.393 1.00 81.44 212 ALA A C 1
ATOM 1724 O O . ALA A 1 212 ? 18.273 -2.691 -16.091 1.00 81.44 212 ALA A O 1
ATOM 1725 N N . SER A 1 213 ? 16.927 -0.888 -15.898 1.00 81.69 213 SER A N 1
ATOM 1726 C CA . SER A 1 213 ? 17.045 -0.451 -17.295 1.00 81.69 213 SER A 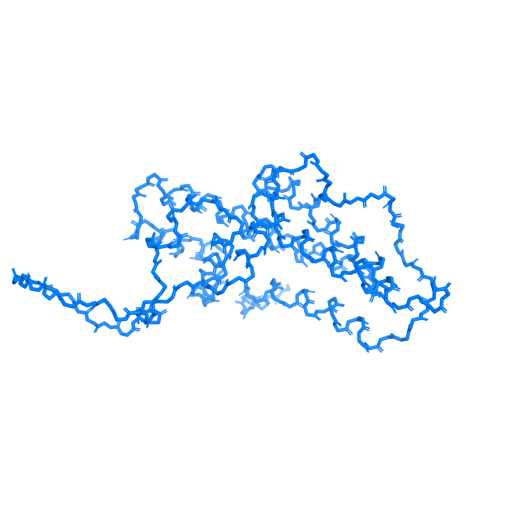CA 1
ATOM 1727 C C . SER A 1 213 ? 18.484 -0.036 -17.618 1.00 81.69 213 SER A C 1
ATOM 1729 O O . SER A 1 213 ? 19.111 -0.647 -18.477 1.00 81.69 213 SER A O 1
ATOM 1731 N N . ILE A 1 214 ? 19.064 0.869 -16.817 1.00 80.12 214 ILE A N 1
ATOM 1732 C CA . ILE A 1 214 ? 20.443 1.366 -16.993 1.00 80.12 214 ILE A CA 1
ATOM 1733 C C . ILE A 1 214 ? 21.473 0.233 -16.916 1.00 80.12 214 ILE A C 1
ATOM 1735 O O . ILE A 1 214 ? 22.318 0.098 -17.788 1.00 80.12 214 ILE A O 1
ATOM 1739 N N . VAL A 1 215 ? 21.418 -0.608 -15.878 1.00 76.56 215 VAL A N 1
ATOM 1740 C CA . VAL A 1 215 ? 22.389 -1.708 -15.702 1.00 76.56 215 VAL A CA 1
ATOM 1741 C C . VAL A 1 215 ? 22.253 -2.771 -16.798 1.00 76.56 215 VAL A C 1
ATOM 1743 O O . VAL A 1 215 ? 23.206 -3.486 -17.095 1.00 76.56 215 VAL A O 1
ATOM 1746 N N . GLY A 1 216 ? 21.055 -2.920 -17.364 1.00 70.25 216 GLY A N 1
ATOM 1747 C CA . GLY A 1 216 ? 20.777 -3.886 -18.418 1.00 70.25 216 GLY A CA 1
ATOM 1748 C C . GLY A 1 216 ? 21.100 -3.402 -19.829 1.00 70.25 216 GLY A C 1
ATOM 1749 O O . GLY A 1 216 ? 21.078 -4.232 -20.741 1.00 70.25 216 GLY A O 1
ATOM 1750 N N . ASP A 1 217 ? 21.367 -2.109 -20.014 1.00 74.12 217 ASP A N 1
ATOM 1751 C CA . ASP A 1 217 ? 21.725 -1.542 -21.307 1.00 74.12 217 ASP A CA 1
ATOM 1752 C C . ASP A 1 217 ? 23.167 -1.929 -21.660 1.00 74.12 217 ASP A C 1
ATOM 1754 O O . ASP A 1 217 ? 24.119 -1.618 -20.947 1.00 74.12 217 ASP A O 1
ATOM 1758 N N . LYS A 1 218 ? 23.320 -2.661 -22.765 1.00 68.69 218 LYS A N 1
ATOM 1759 C CA . LYS A 1 218 ? 24.619 -3.152 -23.244 1.00 68.69 218 LYS A CA 1
ATOM 1760 C C . LYS A 1 218 ? 25.408 -2.090 -24.014 1.00 68.69 218 LYS A C 1
ATOM 1762 O O . LYS A 1 218 ? 26.532 -2.375 -24.419 1.00 68.69 218 LYS A O 1
ATOM 1767 N N . ASN A 1 219 ? 24.811 -0.923 -24.253 1.00 69.62 219 ASN A N 1
ATOM 1768 C CA . ASN A 1 219 ? 25.385 0.156 -25.053 1.00 69.62 219 ASN A CA 1
ATOM 1769 C C . ASN A 1 219 ? 25.846 1.363 -24.212 1.00 69.62 219 ASN A C 1
ATOM 1771 O O . ASN A 1 219 ? 26.179 2.397 -24.795 1.00 69.62 219 ASN A O 1
ATOM 1775 N N . LEU A 1 220 ? 25.851 1.245 -22.878 1.00 53.69 220 LEU A N 1
ATOM 1776 C CA . LEU A 1 220 ? 26.383 2.245 -21.941 1.00 53.69 220 LEU A CA 1
ATOM 1777 C C . LEU A 1 220 ? 27.865 2.029 -21.616 1.00 53.69 220 LEU A C 1
ATOM 1779 O O . LEU A 1 220 ? 28.298 0.858 -21.520 1.00 53.69 220 LEU A O 1
#

pLDDT: mean 74.66, std 19.24, range [31.14, 97.44]

Sequence (220 aa):
MKVNKKKFIALAGLLLLFILIGLWLYPRDNENEYVVEAGYIFDKNHNISLTDVQKARKALPRISDHEPEENVTGDAAKTITSEASTGIDIRKIFAEGLINSYTTMKFFKHLETTFKDSANLGEHLDQVRQYLFSQFSESEAQQLFETYQKYIECEIALADEFRSFGLVKTPEDAVAILKRIQEFRRQHMGEELADQLFGADVKAQEYAFRRASIVGDKNL

Secondary structure (DSSP, 8-state):
----SS--S--HHHHHHHHHHHHHHS---S--SS---SS-SS-TTS---HHHHHHHTSPPPBTT-----------------------B-HHHHTTT-SS-TTTHHHHHHHHHHHTTT-SSHHHHHHHHHHHHHHHS-HHHHHHHHHHHHHHHHHHHHHHHHGGG-----SHHHHHHHHHHHHHHHHHHH-HHHHHHHHHHHHHHHHHHHHHHHHHH-TT-

Radius of gyration: 20.65 Å; chains: 1; bounding box: 50×38×71 Å